Protein AF-J3P542-F1 (afdb_monomer)

Nearest PDB structures (foldseek):
  4u5p-assembly1_A  TM=9.033E-01  e=8.047E-09  Rhodococcus jostii RHA1
  4u5r-assembly1_C  TM=9.033E-01  e=9.793E-09  Rhodococcus jostii RHA1
  3c6v-assembly1_C  TM=8.569E-01  e=1.179E-07  Aspergillus fumigatus Af293
  6hsb-assembly1_A  TM=5.588E-01  e=5.305E-01  Acidithiobacillus caldus SM-1
  4dd8-assembly1_A  TM=5.722E-01  e=2.391E+00  Homo sapiens

InterPro domains:
  IPR014347 Tautomerase/MIF superfamily [G3DSA:3.30.429.10] (1-152)
  IPR028116 Tautomerase, cis-CaaD-like [PF14832] (1-147)

Foldseek 3Di:
DQVLVLCCCCPVVNFQSVVRDDDDDDDQQVRDDDPNDGLAPDDPPDDPDPPDPPPVVVVCSPRPSDDAAAEEEEEAEAQQDDQPDPDPVSVVVVVVSVCVSCCCVAVVVRHHYDYDYHYDHQQPDDDLNFRQAHPPFPSRVVCNVVSHDDADDVVRRGDDDPDDDDDDDDPPPPPPPDPPPPPVVPPPPD

Solvent-accessible surface area (backbone atoms only — not comparable to full-atom values): 12516 Å² total; per-residue (Å²): 96,68,67,53,53,32,44,46,43,26,70,75,70,59,44,35,49,76,75,59,82,81,86,88,80,89,70,58,57,83,78,42,64,62,96,87,38,52,47,46,74,53,89,81,85,62,83,88,70,94,81,56,80,79,64,52,70,72,64,56,83,73,64,73,48,76,79,47,60,59,76,45,84,47,81,42,76,37,43,86,59,77,82,71,68,93,49,71,66,45,55,50,53,53,52,50,56,52,46,68,59,47,35,71,71,31,57,70,69,59,32,44,72,51,73,54,76,47,76,53,71,49,91,81,45,60,54,96,83,37,74,72,43,54,82,92,30,65,36,35,52,51,29,33,75,70,57,46,85,71,94,54,57,65,92,42,57,28,73,91,78,88,77,93,80,95,68,92,76,80,87,75,80,79,74,84,80,69,92,67,73,79,72,67,78,74,75,81,83,123

Mean predicted aligned error: 12.41 Å

Radius of gyration: 21.79 Å; Cα contacts (8 Å, |Δi|>4): 176; chains: 1; bounding box: 41×41×60 Å

Secondary structure (DSSP, 8-state):
-HHHHHHIIIIIS---GGG---------GGG-EETTEES------S---TT-HHHHHHHGGGS---SS--EEEEEEEE-S-----SSHHHHHHHHHHHHHHHGGGTGGGT-EEEEEEEE--GGG-EETTEEPPPTT-HHHHHHHHHTS-----GGGT----------PPP--------SSTTSTTSSS--

Sequence (190 aa):
MAADITTFYSEVIGLPAFYVVVHFILVAAASTFVGGATRCTGNATGPIDHHHHHQQQQRQAGGNCTTAPPFVRITVDHIARRINGTEPASYRRSAGRIDAVIRPHLAGRGYDYEFHIDETERLLWRVNGLEAPAPGSEGERIWKEKGRPMPLGEDVGGVRSTGDECRGYHVLVMAIQNWIALNMLWSWTG

Organism: Gaeumannomyces tritici (strain R3-111a-1) (NCBI:txid644352)

Structure (mmCIF, N/CA/C/O backbone):
data_AF-J3P542-F1
#
_entry.id   AF-J3P542-F1
#
loop_
_atom_site.group_PDB
_atom_site.id
_atom_site.type_symbol
_atom_site.label_atom_id
_atom_site.label_alt_id
_atom_site.label_comp_id
_atom_site.label_asym_id
_atom_site.label_entity_id
_atom_site.label_seq_id
_atom_site.pdbx_PDB_ins_code
_atom_site.Cartn_x
_atom_site.Cartn_y
_atom_site.Cartn_z
_atom_site.occupancy
_atom_site.B_iso_or_equiv
_atom_site.auth_seq_id
_atom_site.auth_comp_id
_atom_site.auth_asym_id
_atom_site.auth_atom_id
_atom_site.pdbx_PDB_model_num
ATOM 1 N N . MET A 1 1 ? -12.448 2.439 -1.208 1.00 93.50 1 MET A N 1
ATOM 2 C CA . MET A 1 1 ? -11.119 2.242 -0.597 1.00 93.50 1 MET A CA 1
ATOM 3 C C . MET A 1 1 ? -10.161 1.462 -1.493 1.00 93.50 1 MET A C 1
ATOM 5 O O . MET A 1 1 ? -9.252 2.085 -2.010 1.00 93.50 1 MET A O 1
ATOM 9 N N . ALA A 1 2 ? -10.319 0.147 -1.720 1.00 97.00 2 ALA A N 1
ATOM 10 C CA . ALA A 1 2 ? -9.332 -0.622 -2.506 1.00 97.00 2 ALA A CA 1
ATOM 11 C C . ALA A 1 2 ? -9.153 -0.111 -3.949 1.00 97.00 2 ALA A C 1
ATOM 13 O O . ALA A 1 2 ? -8.024 0.012 -4.420 1.00 97.00 2 ALA A O 1
ATOM 14 N N . ALA A 1 3 ? -10.252 0.254 -4.619 1.00 98.00 3 ALA A N 1
ATOM 15 C CA . ALA A 1 3 ? -10.208 0.881 -5.939 1.00 98.00 3 ALA A CA 1
ATOM 16 C C . ALA A 1 3 ? -9.439 2.215 -5.921 1.00 98.00 3 ALA A C 1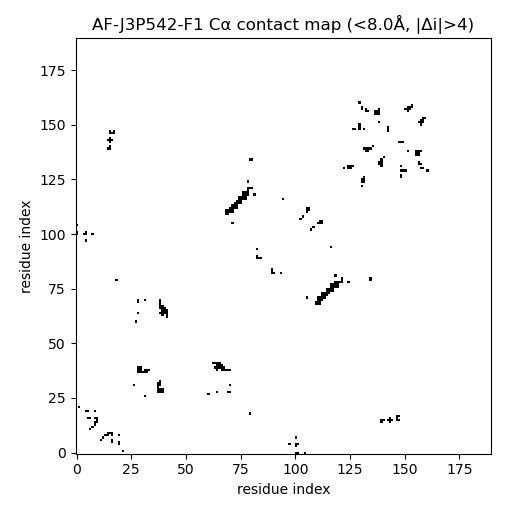
ATOM 18 O O . ALA A 1 3 ? -8.591 2.437 -6.777 1.00 98.00 3 ALA A O 1
ATOM 19 N N . ASP A 1 4 ? -9.658 3.061 -4.912 1.00 98.12 4 ASP A N 1
ATOM 20 C CA . ASP A 1 4 ? -8.987 4.365 -4.789 1.00 98.12 4 ASP A CA 1
AT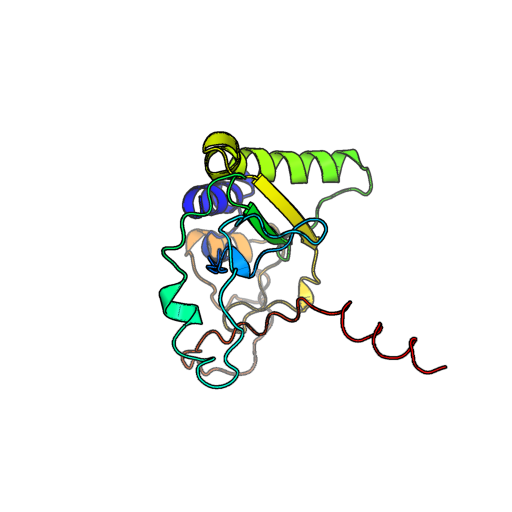OM 21 C C . ASP A 1 4 ? -7.486 4.212 -4.503 1.00 98.12 4 ASP A C 1
ATOM 23 O O . ASP A 1 4 ? -6.662 4.910 -5.088 1.00 98.12 4 ASP A O 1
ATOM 27 N N . ILE A 1 5 ? -7.117 3.243 -3.656 1.00 98.12 5 ILE A N 1
ATOM 28 C CA . ILE A 1 5 ? -5.716 2.870 -3.405 1.00 98.12 5 ILE A CA 1
ATOM 29 C C . ILE A 1 5 ? -5.066 2.373 -4.703 1.00 98.12 5 ILE A C 1
ATOM 31 O O . ILE A 1 5 ? -3.972 2.809 -5.059 1.00 98.12 5 ILE A O 1
ATOM 35 N N . THR A 1 6 ? -5.749 1.496 -5.441 1.00 97.88 6 THR A N 1
ATOM 36 C CA . THR A 1 6 ? -5.256 0.963 -6.721 1.00 97.88 6 THR A CA 1
ATOM 37 C C . THR A 1 6 ? -5.075 2.071 -7.751 1.00 97.88 6 THR A C 1
ATOM 39 O O . THR A 1 6 ? -4.035 2.138 -8.403 1.00 97.88 6 THR A O 1
ATOM 42 N N . THR A 1 7 ? -6.040 2.981 -7.848 1.00 98.12 7 THR A N 1
ATOM 43 C CA . THR A 1 7 ? -6.000 4.160 -8.726 1.00 98.12 7 THR A CA 1
ATOM 44 C C . THR A 1 7 ? -4.811 5.051 -8.376 1.00 98.12 7 THR A C 1
ATOM 46 O O . THR A 1 7 ? -4.026 5.410 -9.249 1.00 98.12 7 THR A O 1
ATOM 49 N N . PHE A 1 8 ? -4.590 5.330 -7.087 1.00 97.62 8 PHE A N 1
ATOM 50 C CA . PHE A 1 8 ? -3.440 6.111 -6.636 1.00 97.62 8 PHE A CA 1
ATOM 51 C C . PHE A 1 8 ? -2.108 5.519 -7.121 1.00 97.62 8 PHE A C 1
ATOM 53 O O . PHE A 1 8 ? -1.305 6.217 -7.741 1.00 97.62 8 PHE A O 1
ATOM 60 N N . TYR A 1 9 ? -1.867 4.227 -6.901 1.00 97.12 9 TYR A N 1
ATOM 61 C CA . TYR A 1 9 ? -0.607 3.613 -7.326 1.00 97.12 9 TYR A CA 1
ATOM 62 C C . TYR A 1 9 ? -0.503 3.425 -8.843 1.00 97.12 9 TYR A C 1
ATOM 64 O O . TYR A 1 9 ? 0.587 3.565 -9.398 1.00 97.12 9 TYR A O 1
ATOM 72 N N . SER A 1 10 ? -1.597 3.124 -9.537 1.00 96.88 10 SER A N 1
ATOM 73 C CA . SER A 1 10 ? -1.544 2.814 -10.970 1.00 96.88 10 SER A CA 1
ATOM 74 C C . SER A 1 10 ? -1.544 4.048 -11.872 1.00 96.88 10 SER A C 1
ATOM 76 O O . SER A 1 10 ? -0.784 4.107 -12.848 1.00 96.88 10 SER A O 1
ATOM 78 N N . GLU A 1 11 ? -2.333 5.061 -11.525 1.00 96.19 11 GLU A N 1
ATOM 79 C CA . GLU A 1 11 ? -2.509 6.269 -12.330 1.00 96.19 11 GLU A CA 1
ATOM 80 C C . GLU A 1 11 ? -1.605 7.406 -11.857 1.00 96.19 11 GLU A C 1
ATOM 82 O O . GLU A 1 11 ? -0.957 8.049 -12.679 1.00 96.19 11 GLU A O 1
ATOM 87 N N . VAL A 1 12 ? -1.495 7.625 -10.540 1.00 93.88 12 VAL A N 1
ATOM 88 C CA . VAL A 1 12 ? -0.712 8.750 -9.997 1.00 93.88 12 VAL A CA 1
ATOM 89 C C . VAL A 1 12 ? 0.767 8.394 -9.843 1.00 93.88 12 VAL A C 1
ATOM 91 O O . VAL A 1 12 ? 1.631 9.222 -10.123 1.00 93.88 12 VAL A O 1
ATOM 94 N N . ILE A 1 13 ? 1.083 7.181 -9.375 1.00 93.75 13 ILE A N 1
ATOM 95 C CA . ILE A 1 13 ? 2.479 6.707 -9.259 1.00 93.75 13 ILE A CA 1
ATOM 96 C C . ILE A 1 13 ? 2.950 6.018 -10.542 1.00 93.75 13 ILE A C 1
ATOM 98 O O . ILE A 1 13 ? 4.137 6.043 -10.860 1.00 93.75 13 ILE A O 1
ATOM 102 N N . GLY A 1 14 ? 2.026 5.436 -11.303 1.00 95.25 14 GLY A N 1
ATOM 103 C CA . GLY A 1 14 ? 2.322 4.855 -12.601 1.00 95.25 14 GLY A CA 1
ATOM 104 C C . GLY A 1 14 ? 2.611 3.353 -12.591 1.00 95.25 14 GLY A C 1
ATOM 105 O O . GLY A 1 14 ? 3.083 2.857 -13.609 1.00 95.25 14 GLY A O 1
ATOM 106 N N . LEU A 1 15 ? 2.326 2.632 -11.504 1.00 96.62 15 LEU A N 1
ATOM 107 C CA . LEU A 1 15 ? 2.581 1.192 -11.390 1.00 96.62 15 LEU A CA 1
ATOM 108 C C . LEU A 1 15 ? 1.578 0.344 -12.203 1.00 96.62 15 LEU A C 1
ATOM 110 O O . LEU A 1 15 ? 0.466 0.791 -12.492 1.00 96.62 15 LEU A O 1
ATOM 114 N N . PRO A 1 16 ? 1.920 -0.907 -12.553 1.00 97.81 16 PRO A N 1
ATOM 115 C CA . PRO A 1 16 ? 0.924 -1.897 -12.950 1.00 97.81 16 PRO A CA 1
ATOM 116 C C . PRO A 1 16 ? -0.147 -2.067 -11.863 1.00 97.81 16 PRO A C 1
ATOM 118 O O . PRO A 1 16 ? 0.182 -2.286 -10.700 1.00 97.81 16 PRO A O 1
ATOM 121 N N . ALA A 1 17 ? -1.433 -1.997 -12.222 1.00 97.88 17 ALA A N 1
ATOM 122 C CA . ALA A 1 17 ? -2.525 -2.082 -11.242 1.00 97.88 17 ALA A CA 1
ATOM 123 C C . ALA A 1 17 ? -2.503 -3.394 -10.436 1.00 97.88 17 ALA A C 1
ATOM 125 O O . ALA A 1 17 ? -2.765 -3.382 -9.237 1.00 97.88 17 ALA A O 1
ATOM 126 N N . PHE A 1 18 ? -2.100 -4.507 -11.060 1.00 97.44 18 PHE A N 1
ATOM 127 C CA . PHE A 1 18 ? -1.989 -5.810 -10.394 1.00 97.44 18 PHE A CA 1
ATOM 128 C C . PHE A 1 18 ? -0.840 -5.905 -9.372 1.00 97.44 18 PHE A C 1
ATOM 130 O O . PHE A 1 18 ? -0.745 -6.907 -8.670 1.00 97.44 18 PHE A O 1
ATOM 137 N N . TYR A 1 19 ? 0.031 -4.893 -9.259 1.00 97.69 19 TYR A N 1
ATOM 138 C CA . TYR A 1 19 ? 0.978 -4.804 -8.139 1.00 97.69 19 TYR A CA 1
ATOM 139 C C . TYR A 1 19 ? 0.288 -4.423 -6.826 1.00 97.69 19 TYR A C 1
ATOM 141 O O . TYR A 1 19 ? 0.849 -4.646 -5.756 1.00 97.69 19 TYR A O 1
ATOM 149 N N . VAL A 1 20 ? -0.903 -3.826 -6.891 1.00 98.00 20 VAL A N 1
ATOM 150 C CA . VAL A 1 20 ? -1.620 -3.343 -5.714 1.00 98.00 20 VAL A CA 1
ATOM 151 C C . VAL A 1 20 ? -2.512 -4.453 -5.184 1.00 98.00 20 VAL A C 1
ATOM 153 O O . VAL A 1 20 ? -3.533 -4.790 -5.779 1.00 98.00 20 VAL A O 1
ATOM 156 N N . VAL A 1 21 ? -2.135 -5.002 -4.035 1.00 97.62 21 VAL A N 1
ATOM 157 C CA . VAL A 1 21 ? -2.910 -6.028 -3.339 1.00 97.62 21 VAL A CA 1
ATOM 158 C C . VAL A 1 21 ? -3.476 -5.425 -2.059 1.00 97.62 21 VAL A C 1
ATOM 160 O O . VAL A 1 21 ? -2.737 -4.887 -1.240 1.00 97.62 21 VAL A O 1
ATOM 163 N N . VAL A 1 22 ? -4.798 -5.498 -1.890 1.00 97.69 22 VAL A N 1
ATOM 164 C CA . VAL A 1 22 ? -5.496 -4.990 -0.701 1.00 97.69 22 VAL A CA 1
ATOM 165 C C . VAL A 1 22 ? -6.289 -6.127 -0.075 1.00 97.69 22 VAL A C 1
ATOM 167 O O . VAL A 1 22 ? -7.226 -6.645 -0.681 1.00 97.69 22 VAL A O 1
ATOM 170 N N . HIS A 1 23 ? -5.930 -6.493 1.153 1.00 95.69 23 HIS A N 1
ATOM 171 C CA . HIS A 1 23 ? -6.644 -7.494 1.939 1.00 95.69 23 HIS A CA 1
ATOM 172 C C . HIS A 1 23 ? -7.478 -6.816 3.026 1.00 95.69 23 HIS A C 1
ATOM 174 O O . HIS A 1 23 ? -6.985 -5.952 3.747 1.00 95.69 23 HIS A O 1
ATOM 180 N N . PHE A 1 24 ? -8.732 -7.242 3.171 1.00 94.31 24 PHE A N 1
ATOM 181 C CA . PHE A 1 24 ? -9.577 -6.863 4.301 1.00 94.31 24 PHE A CA 1
ATOM 182 C C . PHE A 1 24 ? -9.686 -8.053 5.246 1.00 94.31 24 PHE A C 1
ATOM 184 O O . PHE A 1 24 ? -10.252 -9.083 4.885 1.00 94.31 24 PHE A O 1
ATOM 191 N N . ILE A 1 25 ? -9.140 -7.908 6.451 1.00 93.19 25 ILE A N 1
ATOM 192 C CA . ILE A 1 25 ? -9.226 -8.913 7.511 1.00 93.19 25 ILE A CA 1
ATOM 193 C C . ILE A 1 25 ? -10.152 -8.354 8.584 1.00 93.19 25 ILE A C 1
ATOM 195 O O . ILE A 1 25 ? -9.863 -7.322 9.188 1.00 93.19 25 ILE A O 1
ATOM 199 N N . LEU A 1 26 ? -11.286 -9.018 8.801 1.00 88.56 26 LEU A N 1
ATOM 200 C CA . LEU A 1 26 ? -12.222 -8.633 9.850 1.00 88.56 26 LEU A CA 1
ATOM 201 C C . LEU A 1 26 ? -11.722 -9.177 11.187 1.00 88.56 26 LEU A C 1
ATOM 203 O O . LEU A 1 26 ? -11.627 -10.388 11.376 1.00 88.56 26 LEU A O 1
ATOM 207 N N . VAL A 1 27 ? -11.428 -8.272 12.114 1.00 85.81 27 VAL A N 1
ATOM 208 C CA . VAL A 1 27 ? -11.080 -8.606 13.496 1.00 85.81 27 VAL A CA 1
ATOM 209 C C . VAL A 1 27 ? -12.255 -8.218 14.382 1.00 85.81 27 VAL A C 1
ATOM 211 O O . VAL A 1 27 ? -12.786 -7.112 14.272 1.00 85.81 27 VAL A O 1
ATOM 214 N N . ALA A 1 28 ? -12.683 -9.128 15.258 1.00 81.12 28 ALA A N 1
ATOM 215 C CA . ALA A 1 28 ? -13.744 -8.832 16.210 1.00 81.12 28 ALA A CA 1
ATOM 216 C C . ALA A 1 28 ? -13.333 -7.657 17.112 1.00 81.12 28 ALA A C 1
ATOM 218 O O . ALA A 1 28 ? -12.200 -7.588 17.591 1.00 81.12 28 ALA A O 1
ATOM 219 N N . ALA A 1 29 ? -14.262 -6.741 17.387 1.00 79.19 29 ALA A N 1
ATOM 220 C CA . ALA A 1 29 ? -13.970 -5.560 18.197 1.00 79.19 29 ALA A CA 1
ATOM 221 C C . ALA A 1 29 ? -13.546 -5.921 19.639 1.00 79.19 29 ALA A C 1
ATOM 223 O O . ALA A 1 29 ? -12.671 -5.272 20.211 1.00 79.19 29 ALA A O 1
ATOM 224 N N . ALA A 1 30 ? -14.067 -7.027 20.183 1.00 80.19 30 ALA A N 1
ATOM 225 C CA . ALA A 1 30 ? -13.631 -7.597 21.462 1.00 80.19 30 ALA A CA 1
ATOM 226 C C . ALA A 1 30 ? -12.178 -8.121 21.451 1.00 80.19 30 ALA A C 1
ATOM 228 O O . ALA A 1 30 ? -11.585 -8.300 22.509 1.00 80.19 30 ALA A O 1
ATOM 229 N N . SER A 1 31 ? -11.593 -8.354 20.273 1.00 84.38 31 SER A N 1
ATOM 230 C CA . SER A 1 31 ? -10.203 -8.800 20.087 1.00 84.38 31 SER A CA 1
ATOM 231 C C . SER A 1 31 ? -9.259 -7.663 19.688 1.00 84.38 31 SER A C 1
ATOM 233 O O . SER A 1 31 ? -8.080 -7.901 19.444 1.00 84.38 31 SER A O 1
ATOM 235 N N . THR A 1 32 ? -9.763 -6.431 19.613 1.00 84.81 32 THR A N 1
ATOM 236 C CA . THR A 1 32 ? -8.972 -5.244 19.288 1.00 84.81 32 THR A CA 1
ATOM 237 C C . THR A 1 32 ? -8.791 -4.404 20.544 1.00 84.81 32 THR A C 1
ATOM 239 O O . THR A 1 32 ? -9.761 -3.887 21.101 1.00 84.81 32 THR A O 1
ATOM 242 N N . PHE A 1 33 ? -7.539 -4.246 20.969 1.00 86.75 33 PHE A N 1
ATOM 243 C CA . PHE A 1 33 ? -7.162 -3.475 22.149 1.00 86.75 33 PHE A CA 1
ATOM 244 C C . PHE A 1 33 ? -6.248 -2.326 21.734 1.00 86.75 33 PHE A C 1
ATOM 246 O O . PHE A 1 33 ? -5.266 -2.537 21.027 1.00 86.75 33 PHE A O 1
ATOM 253 N N . VAL A 1 34 ? -6.548 -1.113 22.193 1.00 89.31 34 VAL A N 1
ATOM 254 C CA . VAL A 1 34 ? -5.701 0.071 21.989 1.00 89.31 34 VAL A CA 1
ATOM 255 C C . VAL A 1 34 ? -5.427 0.680 23.354 1.00 89.31 34 VAL A C 1
ATOM 257 O O . VAL A 1 34 ? -6.357 0.955 24.107 1.00 89.31 34 VAL A O 1
ATOM 260 N N . GLY A 1 35 ? -4.148 0.821 23.711 1.00 89.38 35 GLY A N 1
ATOM 261 C CA . GLY A 1 35 ? -3.757 1.228 25.066 1.00 89.38 35 GLY A CA 1
ATOM 262 C C . GLY A 1 35 ? -4.199 0.240 26.157 1.00 89.38 35 GLY A C 1
ATOM 263 O O . GLY A 1 35 ? -4.473 0.653 27.277 1.00 89.38 35 GLY A O 1
ATOM 264 N N . GLY A 1 36 ? -4.327 -1.051 25.830 1.00 86.56 36 GLY A N 1
ATOM 265 C CA . GLY A 1 36 ? -4.764 -2.095 26.769 1.00 86.56 36 GLY A CA 1
ATOM 266 C C . GLY A 1 36 ? -6.279 -2.190 26.990 1.00 86.56 36 GLY A C 1
ATOM 267 O O . GLY A 1 36 ? -6.727 -3.109 27.668 1.00 86.56 36 GLY A O 1
ATOM 268 N N . ALA A 1 37 ? -7.082 -1.305 26.394 1.00 83.38 37 ALA A N 1
ATOM 269 C CA . ALA A 1 37 ? -8.538 -1.335 26.502 1.00 83.38 37 ALA A CA 1
ATOM 270 C C . ALA A 1 37 ? -9.191 -1.765 25.183 1.00 83.38 37 ALA A C 1
ATOM 272 O O . ALA A 1 37 ? -8.780 -1.336 24.101 1.00 83.38 37 ALA A O 1
ATOM 273 N N . THR A 1 38 ? -10.233 -2.596 25.271 1.00 82.31 38 THR A N 1
ATOM 274 C CA . THR A 1 38 ? -11.132 -2.823 24.133 1.00 82.31 38 THR A CA 1
ATOM 275 C C . THR A 1 38 ? -12.032 -1.605 23.933 1.00 82.31 38 THR A C 1
ATOM 277 O O . THR A 1 38 ? -12.369 -0.891 24.878 1.00 82.31 38 THR A O 1
ATOM 280 N N . ARG A 1 39 ? -12.452 -1.380 22.687 1.00 70.75 39 ARG A N 1
ATOM 281 C CA . ARG A 1 39 ? -13.456 -0.362 22.344 1.00 70.75 39 ARG A CA 1
ATOM 282 C C . ARG A 1 39 ? -14.898 -0.848 22.542 1.00 70.75 39 ARG A C 1
ATOM 284 O O . ARG A 1 39 ? -15.834 -0.069 22.379 1.00 70.75 39 ARG A O 1
ATOM 291 N N . CYS A 1 40 ? -15.080 -2.111 22.931 1.00 65.56 40 CYS A N 1
ATOM 292 C CA . CYS A 1 40 ? -16.363 -2.676 23.331 1.00 65.56 40 CYS A CA 1
ATOM 293 C C . CYS A 1 40 ? -16.541 -2.619 24.851 1.00 65.56 40 CYS A C 1
ATOM 295 O O . CYS A 1 40 ? -16.002 -3.442 25.582 1.00 65.56 40 CYS A O 1
ATOM 297 N N . THR A 1 41 ? -17.343 -1.675 25.331 1.00 52.44 41 THR A N 1
ATOM 298 C CA . THR A 1 41 ? -17.744 -1.549 26.742 1.00 52.44 41 THR A CA 1
ATOM 299 C C . THR A 1 41 ? -19.197 -2.004 26.912 1.00 52.44 41 THR A C 1
ATOM 301 O O . THR A 1 41 ? -20.101 -1.232 27.211 1.00 52.44 41 THR A O 1
ATOM 304 N N . GLY A 1 42 ? -19.449 -3.290 26.676 1.00 50.09 42 GLY A N 1
ATOM 305 C CA . GLY A 1 42 ? -20.683 -3.948 27.110 1.00 50.09 42 GLY A CA 1
ATOM 306 C C . GLY A 1 42 ? -20.356 -4.842 28.299 1.00 50.09 42 GLY A C 1
ATOM 307 O O . GLY A 1 42 ? -19.409 -5.617 28.207 1.00 50.09 42 GLY A O 1
ATOM 308 N N . ASN A 1 43 ? -21.089 -4.727 29.411 1.00 40.50 43 ASN A N 1
ATOM 309 C CA . ASN A 1 43 ? -20.875 -5.523 30.627 1.00 40.50 43 ASN A CA 1
ATOM 310 C C . ASN A 1 43 ? -20.786 -7.030 30.319 1.00 40.50 43 ASN A C 1
ATOM 312 O O . ASN A 1 43 ? -21.804 -7.712 30.218 1.00 40.50 43 ASN A O 1
ATOM 316 N N . ALA A 1 44 ? -19.574 -7.579 30.254 1.00 44.38 44 ALA A N 1
ATOM 317 C CA . ALA A 1 44 ? -19.335 -9.014 30.350 1.00 44.38 44 ALA A CA 1
ATOM 318 C C . ALA A 1 44 ? -19.298 -9.428 31.832 1.00 44.38 44 ALA A C 1
ATOM 320 O O . ALA A 1 44 ? -18.328 -9.998 32.314 1.00 44.38 44 ALA A O 1
ATOM 321 N N . THR A 1 45 ? -20.348 -9.104 32.587 1.00 39.09 45 THR A N 1
ATOM 322 C CA . THR A 1 45 ? -20.577 -9.677 33.919 1.00 39.09 45 THR A CA 1
ATOM 323 C C . THR A 1 45 ? -21.479 -10.895 33.760 1.00 39.09 45 THR A C 1
ATOM 325 O O . THR A 1 45 ? -22.672 -10.850 34.049 1.00 39.09 45 THR A O 1
ATOM 328 N N . GLY A 1 46 ? -20.913 -11.974 33.232 1.00 40.34 46 GLY A N 1
ATOM 329 C CA . GLY A 1 46 ? -21.479 -13.316 33.302 1.00 40.34 46 GLY A CA 1
ATOM 330 C C . GLY A 1 46 ? -20.377 -14.265 33.779 1.00 40.34 46 GLY A C 1
ATOM 331 O O . GLY A 1 46 ? -19.221 -14.029 33.424 1.00 40.34 46 GLY A O 1
ATOM 332 N N . PRO A 1 47 ? -20.680 -15.285 34.603 1.00 37.91 47 PRO A N 1
ATOM 333 C CA . PRO A 1 47 ? -19.672 -16.221 35.094 1.00 37.91 47 PRO A CA 1
ATOM 334 C C . PRO A 1 47 ? -18.866 -16.817 33.933 1.00 37.91 47 PRO A C 1
ATOM 336 O O . PRO A 1 47 ? -19.447 -17.226 32.926 1.00 37.91 47 PRO A O 1
ATOM 339 N N . ILE A 1 48 ? -17.539 -16.863 34.072 1.00 47.41 48 ILE A N 1
ATOM 340 C CA . ILE A 1 48 ? -16.664 -17.566 33.129 1.00 47.41 48 ILE A CA 1
ATOM 341 C C . ILE A 1 48 ? -16.917 -19.066 33.319 1.00 47.41 48 ILE A C 1
ATOM 343 O O . ILE A 1 48 ? -16.357 -19.690 34.215 1.00 47.41 48 ILE A O 1
ATOM 347 N N . ASP A 1 49 ? -17.805 -19.633 32.508 1.00 43.31 49 ASP A N 1
ATOM 348 C CA . ASP A 1 49 ? -17.920 -21.079 32.337 1.00 43.31 49 ASP A CA 1
ATOM 349 C C . ASP A 1 49 ? -16.850 -21.537 31.331 1.00 43.31 49 ASP A C 1
ATOM 351 O O . ASP A 1 49 ? -16.842 -21.130 30.166 1.00 43.31 49 ASP A O 1
ATOM 355 N N . HIS A 1 50 ? -15.925 -22.375 31.799 1.00 50.31 50 HIS A N 1
ATOM 356 C CA . HIS A 1 50 ? -14.778 -22.887 31.049 1.00 50.31 50 HIS A CA 1
ATOM 357 C C . HIS A 1 50 ? -15.128 -23.964 29.997 1.00 50.31 50 HIS A C 1
ATOM 359 O O . HIS A 1 50 ? -14.218 -24.595 29.453 1.00 50.31 50 HIS A O 1
ATOM 365 N N . HIS A 1 51 ? -16.407 -24.212 29.680 1.00 44.41 51 HIS A N 1
ATOM 366 C CA . HIS A 1 51 ? -16.792 -25.349 28.829 1.00 44.41 51 HIS A CA 1
ATOM 367 C C . HIS A 1 51 ? -17.336 -25.064 27.418 1.00 44.41 51 HIS A C 1
ATOM 369 O O . HIS A 1 51 ? -17.551 -26.019 26.672 1.00 44.41 51 HIS A O 1
ATOM 375 N N . HIS A 1 52 ? -17.431 -23.815 26.939 1.00 45.06 52 HIS A N 1
ATOM 376 C CA . HIS A 1 52 ? -17.993 -23.537 25.596 1.00 45.06 52 HIS A CA 1
ATOM 377 C C . HIS A 1 52 ? -17.235 -22.492 24.745 1.00 45.06 52 HIS A C 1
ATOM 379 O O . HIS A 1 52 ? -17.829 -21.596 24.141 1.00 45.06 52 HIS A O 1
ATOM 385 N N . HIS A 1 53 ? -15.911 -22.636 24.620 1.00 50.66 53 HIS A N 1
ATOM 386 C CA . HIS A 1 53 ? -15.051 -21.630 23.976 1.00 50.66 53 HIS A CA 1
ATOM 387 C C . HIS A 1 53 ? -15.213 -21.442 22.450 1.00 50.66 53 HIS A C 1
ATOM 389 O O . HIS A 1 53 ? -14.939 -20.348 21.961 1.00 50.66 53 HIS A O 1
ATOM 395 N N . HIS A 1 54 ? -15.698 -22.427 21.681 1.00 48.91 54 HIS A N 1
ATOM 396 C CA . HIS A 1 54 ? -15.725 -22.304 20.210 1.00 48.91 54 HIS A CA 1
ATOM 397 C C . HIS A 1 54 ? -17.006 -21.695 19.612 1.00 48.91 54 HIS A C 1
ATOM 399 O O . HIS A 1 54 ? -16.937 -21.068 18.558 1.00 48.91 54 HIS A O 1
ATOM 405 N N . GLN A 1 55 ? -18.169 -21.825 20.261 1.00 47.69 55 GLN A N 1
ATOM 406 C CA . GLN A 1 55 ? -19.436 -21.324 19.696 1.00 47.69 55 GLN A CA 1
ATOM 407 C C . GLN A 1 55 ? -19.837 -19.924 20.191 1.00 47.69 55 GLN A C 1
ATOM 409 O O . GLN A 1 55 ? -20.571 -19.220 19.496 1.00 47.69 55 GLN A O 1
ATOM 414 N N . GLN A 1 56 ? -19.343 -19.470 21.350 1.00 48.16 56 GLN A N 1
ATOM 415 C CA . GLN A 1 56 ? -19.665 -18.128 21.860 1.00 48.16 56 GLN A CA 1
ATOM 416 C C . GLN A 1 56 ? -18.912 -17.002 21.136 1.00 48.16 56 GLN A C 1
ATOM 418 O O . GLN A 1 56 ? -19.490 -15.933 20.936 1.00 48.16 56 GLN A O 1
ATOM 423 N N . GLN A 1 57 ? -17.688 -17.245 20.648 1.00 47.66 57 GLN A N 1
ATOM 424 C CA . GLN A 1 57 ? -16.930 -16.250 19.871 1.00 47.66 57 GLN A CA 1
ATOM 425 C C . GLN A 1 57 ? -17.645 -15.836 18.575 1.00 47.66 57 GLN A C 1
ATOM 427 O O . GLN A 1 57 ? -17.554 -14.682 18.168 1.00 47.66 57 GLN A O 1
ATOM 432 N N . GLN A 1 58 ? -18.423 -16.735 17.962 1.00 45.25 58 GLN A N 1
ATOM 433 C CA . GLN A 1 58 ? -19.194 -16.431 16.750 1.00 45.25 58 GLN A CA 1
ATOM 434 C C . GLN A 1 58 ? -20.520 -15.705 17.039 1.00 45.25 58 GLN A C 1
ATOM 436 O O . GLN A 1 58 ? -21.041 -15.012 16.170 1.00 45.25 58 GLN A O 1
ATOM 441 N N . ARG A 1 59 ? -21.064 -15.813 18.261 1.00 42.75 59 ARG A N 1
ATOM 442 C CA . ARG A 1 59 ? -22.331 -15.162 18.655 1.00 42.75 59 ARG A CA 1
ATOM 443 C C . ARG A 1 59 ? -22.161 -13.738 19.190 1.00 42.75 59 ARG A C 1
ATOM 445 O O . ARG A 1 59 ? -23.129 -12.985 19.210 1.00 42.75 59 ARG A O 1
ATOM 452 N N . GLN A 1 60 ? -20.954 -13.341 19.588 1.00 47.91 60 GLN A N 1
ATOM 453 C CA . GLN A 1 60 ? -20.687 -11.996 20.120 1.00 47.91 60 GLN A CA 1
ATOM 454 C C . GLN A 1 60 ? -20.472 -10.916 19.047 1.00 47.91 60 GLN A C 1
ATOM 456 O O . GLN A 1 60 ? -20.293 -9.750 19.389 1.00 47.91 60 GLN A O 1
ATOM 461 N N . ALA A 1 61 ? -20.594 -11.250 17.759 1.00 45.19 61 ALA A N 1
ATOM 462 C CA . ALA A 1 61 ? -20.593 -10.275 16.663 1.00 45.19 61 ALA A CA 1
ATOM 463 C C . ALA A 1 61 ? -21.794 -9.294 16.685 1.00 45.19 61 ALA A C 1
ATOM 465 O O . ALA A 1 61 ? -21.863 -8.402 15.846 1.00 45.19 61 ALA A O 1
ATOM 466 N N . GLY A 1 62 ? -22.731 -9.449 17.631 1.00 41.62 62 GLY A N 1
ATOM 467 C CA . GLY A 1 62 ? -23.901 -8.580 17.815 1.00 41.62 62 GLY A CA 1
ATOM 468 C C . GLY A 1 62 ? -23.989 -7.865 19.171 1.00 41.62 62 GLY A C 1
ATOM 469 O O . GLY A 1 62 ? -25.042 -7.320 19.488 1.00 41.62 62 GLY A O 1
ATOM 470 N N . GLY A 1 63 ? -22.937 -7.882 19.999 1.00 46.62 63 GLY A N 1
ATOM 471 C CA . GLY A 1 63 ? -22.917 -7.121 21.254 1.00 46.62 63 GLY A CA 1
ATOM 472 C C . GLY A 1 63 ? -22.776 -5.622 20.979 1.00 46.62 63 GLY A C 1
ATOM 473 O O . GLY A 1 63 ? -21.850 -5.216 20.284 1.00 46.62 63 GLY A O 1
ATOM 474 N N . ASN A 1 64 ? -23.690 -4.798 21.497 1.00 52.34 64 ASN A N 1
ATOM 475 C CA . ASN A 1 64 ? -23.707 -3.354 21.253 1.00 52.34 64 ASN A CA 1
ATOM 476 C C . ASN A 1 64 ? -22.467 -2.684 21.889 1.00 52.34 64 ASN A C 1
ATOM 478 O O . ASN A 1 64 ? -22.435 -2.415 23.089 1.00 52.34 64 ASN A O 1
ATOM 482 N N . CYS A 1 65 ? -21.414 -2.477 21.096 1.00 55.41 65 CYS A N 1
ATOM 483 C CA . CYS A 1 65 ? -20.196 -1.776 21.500 1.00 55.41 65 CYS A CA 1
ATOM 484 C C . CYS A 1 65 ? -20.439 -0.265 21.384 1.00 55.41 65 CYS A C 1
ATOM 486 O O . CYS A 1 65 ? -20.248 0.307 20.316 1.00 55.41 65 CYS A O 1
ATOM 488 N N . THR A 1 66 ? -20.928 0.379 22.446 1.00 56.22 66 THR A N 1
ATOM 489 C CA . THR A 1 66 ? -21.563 1.710 22.323 1.00 56.22 66 THR A CA 1
ATOM 490 C C . THR A 1 66 ? -20.832 2.911 22.929 1.00 56.22 66 THR A C 1
ATOM 492 O O . THR A 1 66 ? -21.484 3.922 23.164 1.00 56.22 66 THR A O 1
ATOM 495 N N . THR A 1 67 ? -19.508 2.901 23.142 1.00 62.81 67 THR A N 1
ATOM 496 C CA . THR A 1 67 ? -18.841 4.127 23.659 1.00 62.81 67 THR A CA 1
ATOM 497 C C . THR A 1 67 ? -17.660 4.670 22.859 1.00 62.81 67 THR A C 1
ATOM 499 O O . THR A 1 67 ? -17.356 5.847 23.024 1.00 62.81 67 THR A O 1
ATOM 502 N N . ALA A 1 68 ? -16.997 3.891 22.001 1.00 69.75 68 ALA A N 1
ATOM 503 C CA . ALA A 1 68 ? -15.837 4.361 21.234 1.00 69.75 68 ALA A CA 1
ATOM 504 C C . ALA A 1 68 ? -15.998 4.099 19.724 1.00 69.75 68 ALA A C 1
ATOM 506 O O . ALA A 1 68 ? -16.559 3.064 19.354 1.00 69.75 68 ALA A O 1
ATOM 507 N N . PRO A 1 69 ? -15.486 4.995 18.854 1.00 81.75 69 PRO A N 1
ATOM 508 C CA . PRO A 1 69 ? -15.392 4.750 17.417 1.00 81.75 69 PRO A CA 1
ATOM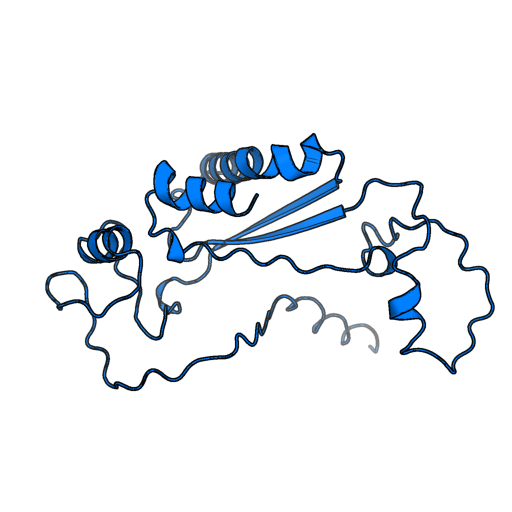 509 C C . PRO A 1 69 ? -14.736 3.397 17.108 1.00 81.75 69 PRO A C 1
ATOM 511 O O . PRO A 1 69 ? -13.743 3.063 17.761 1.00 81.75 69 PRO A O 1
ATOM 514 N N . PRO A 1 70 ? -15.214 2.618 16.120 1.00 85.31 70 PRO A N 1
ATOM 515 C CA . PRO A 1 70 ? -14.518 1.407 15.698 1.00 85.31 70 PRO A CA 1
ATOM 516 C C . PRO A 1 70 ? -13.110 1.741 15.181 1.00 85.31 70 PRO A C 1
ATOM 518 O O . PRO A 1 70 ? -12.890 2.807 14.603 1.00 85.31 70 PRO A O 1
ATOM 521 N N . PHE A 1 71 ? -12.160 0.825 15.386 1.00 91.25 71 PHE A N 1
ATOM 522 C CA . PHE A 1 71 ? -10.750 1.038 15.055 1.00 91.25 71 PHE A CA 1
ATOM 523 C C . PHE A 1 71 ? -10.314 0.235 13.827 1.00 91.25 71 PHE A C 1
ATOM 525 O O . PHE A 1 71 ? -10.631 -0.949 13.716 1.00 91.25 71 PHE A O 1
ATOM 532 N N . VAL A 1 72 ? -9.545 0.865 12.938 1.00 95.06 72 VAL A N 1
ATOM 533 C CA . VAL A 1 72 ? -8.973 0.237 11.739 1.00 95.06 72 VAL A CA 1
ATOM 534 C C . VAL A 1 72 ? -7.447 0.340 11.767 1.00 95.06 72 VAL A C 1
ATOM 536 O O . VAL A 1 72 ? -6.889 1.436 11.764 1.00 95.06 72 VAL A O 1
ATOM 539 N N . ARG A 1 73 ? -6.753 -0.804 11.734 1.00 96.19 73 ARG A N 1
ATOM 540 C CA . ARG A 1 73 ? -5.295 -0.865 11.552 1.00 96.19 73 ARG A CA 1
ATOM 541 C C . ARG A 1 73 ? -4.966 -1.152 10.093 1.00 96.19 73 ARG A C 1
ATOM 543 O O . ARG A 1 73 ? -5.485 -2.106 9.523 1.00 96.19 73 ARG A O 1
ATOM 550 N N . ILE A 1 74 ? -4.079 -0.353 9.509 1.00 97.69 74 ILE A N 1
ATOM 551 C CA . ILE A 1 74 ? -3.577 -0.544 8.145 1.00 97.69 74 ILE A CA 1
ATOM 552 C C . ILE A 1 74 ? -2.069 -0.764 8.192 1.00 97.69 74 ILE A C 1
ATOM 554 O O . ILE A 1 74 ? -1.338 -0.010 8.835 1.00 97.69 74 ILE A O 1
ATOM 558 N N . THR A 1 75 ? -1.603 -1.794 7.504 1.00 97.25 75 THR A N 1
ATOM 559 C CA . THR A 1 75 ? -0.184 -2.071 7.277 1.00 97.25 75 THR A CA 1
ATOM 560 C C . THR A 1 75 ? 0.068 -2.016 5.773 1.00 97.25 75 THR A C 1
ATOM 562 O O . THR A 1 75 ? -0.786 -2.428 4.983 1.00 97.25 75 THR A O 1
ATOM 565 N N . VAL A 1 76 ? 1.182 -1.413 5.364 1.00 96.44 76 VAL A N 1
ATOM 566 C CA . VAL A 1 76 ? 1.514 -1.209 3.951 1.00 96.44 76 VAL A CA 1
ATOM 567 C C . VAL A 1 76 ? 2.964 -1.600 3.732 1.00 96.44 76 VAL A C 1
ATOM 569 O O . VAL A 1 76 ? 3.837 -0.992 4.335 1.00 96.44 76 VAL A O 1
ATOM 572 N N . ASP A 1 77 ? 3.207 -2.522 2.804 1.00 96.38 77 ASP A N 1
ATOM 573 C CA . ASP A 1 77 ? 4.558 -2.880 2.376 1.00 96.38 77 ASP A CA 1
ATOM 574 C C . ASP A 1 77 ? 4.829 -2.280 0.990 1.00 96.38 77 ASP A C 1
ATOM 576 O O . ASP A 1 77 ? 4.220 -2.655 -0.018 1.00 96.38 77 ASP A O 1
ATOM 580 N N . HIS A 1 78 ? 5.742 -1.313 0.914 1.00 95.94 78 HIS A N 1
ATOM 581 C CA . HIS A 1 78 ? 6.259 -0.782 -0.346 1.00 95.94 78 HIS A CA 1
ATOM 582 C C . HIS A 1 78 ? 7.447 -1.621 -0.813 1.00 95.94 78 HIS A C 1
ATOM 584 O O . HIS A 1 78 ? 8.529 -1.577 -0.239 1.00 95.94 78 HIS A O 1
ATOM 590 N N . ILE A 1 79 ? 7.235 -2.384 -1.889 1.00 94.62 79 ILE A N 1
ATOM 591 C CA . ILE A 1 79 ? 8.248 -3.294 -2.457 1.00 94.62 79 ILE A CA 1
ATOM 592 C C . ILE A 1 79 ? 8.729 -2.819 -3.836 1.00 94.62 79 ILE A C 1
ATOM 594 O O . ILE A 1 79 ? 9.896 -2.946 -4.208 1.00 94.62 79 ILE A O 1
ATOM 598 N N . ALA A 1 80 ? 7.813 -2.274 -4.645 1.00 91.69 80 ALA A N 1
ATOM 599 C CA . ALA A 1 80 ? 8.0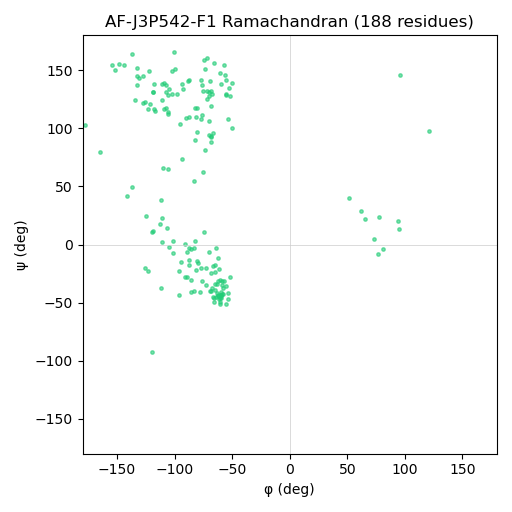86 -1.910 -6.036 1.00 91.69 80 ALA A CA 1
ATOM 600 C C . ALA A 1 80 ? 8.886 -0.608 -6.199 1.00 91.69 80 ALA A C 1
ATOM 602 O O . ALA A 1 80 ? 9.461 -0.361 -7.263 1.00 91.69 80 ALA A O 1
ATOM 603 N N . ARG A 1 81 ? 8.886 0.245 -5.174 1.00 91.19 81 ARG A N 1
ATOM 604 C CA . ARG A 1 81 ? 9.531 1.559 -5.145 1.00 91.19 81 ARG A CA 1
ATOM 605 C C . ARG A 1 81 ? 10.090 1.810 -3.756 1.00 91.19 81 ARG A C 1
ATOM 607 O O . ARG A 1 81 ? 9.552 1.288 -2.788 1.00 91.19 81 ARG A O 1
ATOM 614 N N . ARG A 1 82 ? 11.119 2.653 -3.699 1.00 89.94 82 ARG A N 1
ATOM 615 C CA . ARG A 1 82 ? 11.585 3.268 -2.460 1.00 89.94 82 ARG A CA 1
ATOM 616 C C . ARG A 1 82 ? 11.102 4.713 -2.381 1.00 89.94 82 ARG A C 1
ATOM 618 O O . ARG A 1 82 ? 10.953 5.385 -3.407 1.00 89.94 82 ARG A O 1
ATOM 625 N N . ILE A 1 83 ? 10.874 5.200 -1.173 1.00 87.12 83 ILE A N 1
ATOM 626 C CA . ILE A 1 83 ? 10.666 6.607 -0.872 1.00 87.12 83 ILE A CA 1
ATOM 627 C C . ILE A 1 83 ? 12.016 7.296 -1.069 1.00 87.12 83 ILE A C 1
ATOM 629 O O . ILE A 1 83 ? 12.955 7.128 -0.298 1.00 87.12 83 ILE A O 1
ATOM 633 N N . ASN A 1 84 ? 12.133 8.058 -2.155 1.00 77.12 84 ASN A N 1
ATOM 634 C CA . ASN A 1 84 ? 13.399 8.690 -2.505 1.00 77.12 84 ASN A CA 1
ATOM 635 C C . ASN A 1 84 ? 13.759 9.825 -1.528 1.00 77.12 84 ASN A C 1
ATOM 637 O O . ASN A 1 84 ? 12.973 10.751 -1.288 1.00 77.12 84 ASN A O 1
ATOM 641 N N . GLY A 1 85 ? 15.003 9.789 -1.053 1.00 69.31 85 GLY A N 1
ATOM 642 C CA . GLY A 1 85 ? 15.599 10.794 -0.176 1.00 69.31 85 GLY A CA 1
ATOM 643 C C . GLY A 1 85 ? 15.524 10.422 1.304 1.00 69.31 85 GLY A C 1
ATOM 644 O O . GLY A 1 85 ? 14.561 9.827 1.770 1.00 69.31 85 GLY A O 1
ATOM 645 N N . THR A 1 86 ? 16.549 10.814 2.055 1.00 71.12 86 THR A N 1
ATOM 646 C CA . THR A 1 86 ? 16.669 10.559 3.501 1.00 71.12 86 THR A CA 1
ATOM 647 C C . THR A 1 86 ? 16.010 11.639 4.357 1.00 71.12 86 THR A C 1
ATOM 649 O O . THR A 1 86 ? 15.976 11.532 5.579 1.00 71.12 86 THR A O 1
ATOM 652 N N . GLU A 1 87 ? 15.476 12.687 3.729 1.00 84.62 87 GLU A N 1
ATOM 653 C CA . GLU A 1 87 ? 14.913 13.831 4.433 1.00 84.62 87 GLU A CA 1
ATOM 654 C C . GLU A 1 87 ? 13.527 13.513 5.018 1.00 84.62 87 GLU A C 1
ATOM 656 O O . GLU A 1 87 ? 12.661 12.994 4.301 1.00 84.62 87 GLU A O 1
ATOM 661 N N . PRO A 1 88 ? 13.228 13.929 6.265 1.00 88.44 88 PRO A N 1
ATOM 662 C CA . PRO A 1 88 ? 11.912 13.741 6.888 1.00 88.44 88 PRO A CA 1
ATOM 663 C C . PRO A 1 88 ? 10.736 14.240 6.034 1.00 88.44 88 PRO A C 1
ATOM 665 O O . PRO A 1 88 ? 9.617 13.731 6.120 1.00 88.44 88 PRO A O 1
ATOM 668 N N . ALA A 1 89 ? 10.978 15.234 5.176 1.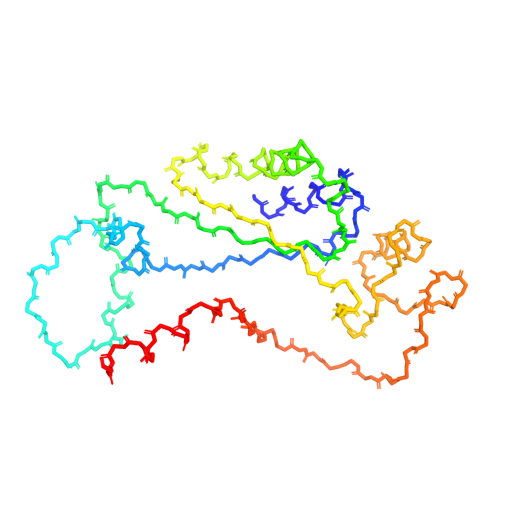00 91.56 89 ALA A N 1
ATOM 669 C CA . ALA A 1 89 ? 9.981 15.758 4.254 1.00 91.56 89 ALA A CA 1
ATOM 670 C C . ALA A 1 89 ? 9.538 14.735 3.187 1.00 91.56 89 ALA A C 1
ATOM 672 O O . ALA A 1 89 ? 8.368 14.750 2.805 1.00 91.56 89 ALA A O 1
ATOM 673 N N . SER A 1 90 ? 10.419 13.842 2.717 1.00 89.25 90 SER A N 1
ATOM 674 C CA . SER A 1 90 ? 10.061 12.789 1.750 1.00 89.25 90 SER A CA 1
ATOM 675 C C . SER A 1 90 ? 9.106 11.765 2.356 1.00 89.25 90 SER A C 1
ATOM 677 O O . SER A 1 90 ? 8.073 11.457 1.753 1.00 89.25 90 SER A O 1
ATOM 679 N N . TYR A 1 91 ? 9.385 11.318 3.580 1.00 91.69 91 TYR A N 1
ATOM 680 C CA . TYR A 1 91 ? 8.498 10.421 4.322 1.00 91.69 91 TYR A CA 1
ATOM 681 C C . TYR A 1 91 ? 7.160 11.088 4.639 1.00 91.69 91 TYR A C 1
ATOM 683 O O . TYR A 1 91 ? 6.108 10.513 4.369 1.00 91.69 91 TYR A O 1
ATOM 691 N N . ARG A 1 92 ? 7.175 12.346 5.106 1.00 94.06 92 ARG A N 1
ATOM 692 C CA . ARG A 1 92 ? 5.945 13.098 5.400 1.00 94.06 92 ARG A CA 1
ATOM 693 C C . ARG A 1 92 ? 5.058 13.267 4.168 1.00 94.06 92 ARG A C 1
ATOM 695 O O . ARG A 1 92 ? 3.849 13.077 4.262 1.00 94.06 92 ARG A O 1
ATOM 702 N N . ARG A 1 93 ? 5.640 13.599 3.009 1.00 93.50 93 ARG A N 1
ATOM 703 C CA . ARG A 1 93 ? 4.890 13.690 1.745 1.00 93.50 93 ARG A CA 1
ATOM 704 C C . ARG A 1 93 ? 4.298 12.342 1.347 1.00 93.50 93 ARG A C 1
ATOM 706 O O . ARG A 1 93 ? 3.144 12.296 0.937 1.00 93.50 93 ARG A O 1
ATOM 713 N N . SER A 1 94 ? 5.066 11.263 1.468 1.00 92.06 94 SER A N 1
ATOM 714 C CA . SER A 1 94 ? 4.610 9.920 1.091 1.00 92.06 94 SER A CA 1
ATOM 715 C C . SER A 1 94 ? 3.463 9.448 1.987 1.00 92.06 94 SER A C 1
ATOM 717 O O . SER A 1 94 ? 2.401 9.097 1.475 1.00 92.06 94 SER A O 1
ATOM 719 N N . ALA A 1 95 ? 3.622 9.560 3.309 1.00 95.06 95 ALA A N 1
ATOM 720 C CA . ALA A 1 95 ? 2.574 9.246 4.277 1.00 95.06 95 ALA A CA 1
ATOM 721 C C . ALA A 1 95 ? 1.324 10.117 4.071 1.00 95.06 95 ALA A C 1
ATOM 723 O O . ALA A 1 95 ? 0.217 9.591 4.032 1.00 95.06 95 ALA A O 1
ATOM 724 N N . GLY A 1 96 ? 1.490 11.426 3.851 1.00 97.31 96 GLY A N 1
ATOM 725 C CA . GLY A 1 96 ? 0.371 12.343 3.616 1.00 97.31 96 GLY A CA 1
ATOM 726 C C . GLY A 1 96 ? -0.424 12.039 2.340 1.00 97.31 96 GLY A C 1
ATOM 727 O O . GLY A 1 96 ? -1.641 12.198 2.324 1.00 97.31 96 GLY A O 1
ATOM 728 N N . ARG A 1 97 ? 0.230 11.560 1.273 1.00 96.25 97 ARG A N 1
ATOM 729 C CA . ARG A 1 97 ? -0.465 11.149 0.039 1.00 96.25 97 ARG A CA 1
ATOM 730 C C . ARG A 1 97 ? -1.301 9.888 0.246 1.00 96.25 97 ARG A C 1
ATOM 732 O O . ARG A 1 97 ? -2.413 9.832 -0.264 1.00 96.25 97 ARG A O 1
ATOM 739 N N . ILE A 1 98 ? -0.792 8.909 0.996 1.00 96.06 98 ILE A N 1
ATOM 740 C CA . ILE A 1 98 ? -1.573 7.717 1.358 1.00 96.06 98 ILE A CA 1
ATOM 741 C C . ILE A 1 98 ? -2.733 8.108 2.272 1.00 96.06 98 ILE A C 1
ATOM 743 O O . ILE A 1 98 ? -3.864 7.706 2.005 1.00 96.06 98 ILE A O 1
ATOM 747 N N . ASP A 1 99 ? -2.473 8.939 3.287 1.00 97.94 99 ASP A N 1
ATOM 748 C CA . ASP A 1 99 ? -3.498 9.442 4.203 1.00 97.94 99 ASP A CA 1
ATOM 749 C C . ASP A 1 99 ? -4.661 10.096 3.444 1.00 97.94 99 ASP A C 1
ATOM 751 O O . ASP A 1 99 ? -5.819 9.746 3.657 1.00 97.94 99 ASP A O 1
ATOM 755 N N . ALA A 1 100 ? -4.360 10.958 2.468 1.00 98.00 100 ALA A N 1
ATOM 756 C CA . ALA A 1 100 ? -5.369 11.614 1.639 1.00 98.00 100 ALA A CA 1
ATOM 757 C C . ALA A 1 100 ? -6.275 10.630 0.870 1.00 98.00 100 ALA A C 1
ATOM 759 O O . ALA A 1 100 ? -7.451 10.926 0.659 1.00 98.00 100 ALA A O 1
ATOM 760 N N . VAL A 1 101 ? -5.758 9.460 0.478 1.00 97.94 101 VAL A N 1
ATOM 761 C CA . VAL A 1 101 ? -6.524 8.420 -0.230 1.00 97.94 101 VAL A CA 1
ATOM 762 C C . VAL A 1 101 ? -7.413 7.624 0.728 1.00 97.94 101 VAL A C 1
ATOM 764 O O . VAL A 1 101 ? -8.554 7.308 0.390 1.00 97.94 101 VAL A O 1
ATOM 767 N N . ILE A 1 102 ? -6.917 7.288 1.923 1.00 97.25 102 ILE A N 1
ATOM 768 C CA . ILE A 1 102 ? -7.644 6.424 2.871 1.00 97.25 102 ILE A CA 1
ATOM 769 C C . ILE A 1 102 ? -8.616 7.202 3.764 1.00 97.25 102 ILE A C 1
ATOM 771 O O . ILE A 1 102 ? -9.672 6.679 4.124 1.00 97.25 102 ILE A O 1
ATOM 775 N N . ARG A 1 103 ? -8.314 8.464 4.085 1.00 97.12 103 ARG A N 1
ATOM 776 C CA . ARG A 1 103 ? -9.079 9.294 5.025 1.00 97.12 103 ARG A CA 1
ATOM 777 C C . ARG A 1 103 ? -10.580 9.397 4.700 1.00 97.12 103 ARG A C 1
ATOM 779 O O . ARG A 1 103 ? -11.364 9.269 5.644 1.00 97.12 103 ARG A O 1
ATOM 786 N N . PRO A 1 104 ? -11.035 9.554 3.435 1.00 97.75 104 PRO A N 1
ATOM 787 C CA . PRO A 1 104 ? -12.467 9.579 3.100 1.00 97.75 104 PRO A CA 1
ATOM 788 C C . PRO A 1 104 ? -13.223 8.283 3.440 1.00 97.75 104 PRO A C 1
ATOM 790 O O . PRO A 1 104 ? -14.447 8.290 3.577 1.00 97.75 104 PRO A O 1
ATOM 793 N N . HIS A 1 105 ? -12.509 7.163 3.583 1.00 96.88 105 HIS A N 1
ATOM 794 C CA . HIS A 1 105 ? -13.081 5.858 3.928 1.00 96.88 105 HIS A CA 1
ATOM 795 C C . HIS A 1 105 ? -13.032 5.562 5.430 1.00 96.88 105 HIS A C 1
ATOM 797 O O . HIS A 1 105 ? -13.731 4.655 5.873 1.00 96.88 105 HIS A O 1
ATOM 803 N N . LEU A 1 106 ? -12.233 6.313 6.196 1.00 95.94 106 LEU A N 1
ATOM 804 C CA . LEU A 1 106 ? -11.937 6.054 7.608 1.00 95.94 106 LEU A CA 1
ATOM 805 C C . LEU A 1 106 ? -12.388 7.222 8.486 1.00 95.94 106 LEU A C 1
ATOM 807 O O . LEU A 1 106 ? -13.557 7.286 8.856 1.00 95.94 106 LEU A O 1
ATOM 811 N N . ALA A 1 107 ? -11.513 8.189 8.770 1.00 93.12 107 ALA A N 1
ATOM 812 C CA . ALA A 1 107 ? -11.865 9.348 9.590 1.00 93.12 107 ALA A CA 1
ATOM 813 C C . ALA A 1 107 ? -13.086 10.107 9.049 1.00 93.12 107 ALA A C 1
ATOM 815 O O . ALA A 1 107 ? -13.928 10.549 9.825 1.00 93.12 107 ALA A O 1
ATOM 816 N N . GLY A 1 108 ? -13.240 10.196 7.720 1.00 89.56 108 GLY A N 1
ATOM 817 C CA . GLY A 1 108 ? -14.420 10.795 7.081 1.00 89.56 108 GLY A CA 1
ATOM 818 C C . GLY A 1 108 ? -15.743 10.074 7.380 1.00 89.56 108 GLY A C 1
ATOM 819 O O . GLY A 1 108 ? -16.809 10.610 7.099 1.00 89.56 108 GLY A O 1
ATOM 820 N N . ARG A 1 109 ? -15.682 8.873 7.962 1.00 93.12 109 ARG A N 1
ATOM 821 C CA . ARG A 1 109 ? -16.818 8.041 8.377 1.00 93.12 109 ARG A CA 1
ATOM 822 C C . ARG A 1 109 ? -16.838 7.772 9.886 1.00 93.12 109 ARG A C 1
ATOM 824 O O . ARG A 1 109 ? -17.601 6.923 10.333 1.00 93.12 109 ARG A O 1
ATOM 831 N N . GLY A 1 110 ? -16.011 8.481 10.657 1.00 91.06 110 GLY A N 1
ATOM 832 C CA . GLY A 1 110 ? -15.979 8.377 12.114 1.00 91.06 110 GLY A CA 1
ATOM 833 C C . GLY A 1 110 ? -15.251 7.146 12.655 1.00 91.06 110 GLY A C 1
ATOM 834 O O . GLY A 1 110 ? -15.558 6.739 13.766 1.00 91.06 110 GLY A O 1
ATOM 835 N N . TYR A 1 111 ? -14.323 6.547 11.902 1.00 92.81 111 TYR A N 1
ATOM 836 C CA . TYR A 1 111 ? -13.424 5.509 12.424 1.00 92.81 111 TYR A CA 1
ATOM 837 C C . TYR A 1 111 ? -12.169 6.130 13.045 1.00 92.81 111 TYR A C 1
ATOM 839 O O . TYR A 1 111 ? -11.583 7.046 12.460 1.00 92.81 111 TYR A O 1
ATOM 847 N N . ASP A 1 112 ? -11.702 5.559 14.155 1.00 92.94 112 ASP A N 1
ATOM 848 C CA . ASP A 1 112 ? -10.312 5.736 14.579 1.00 92.94 112 ASP A CA 1
ATOM 849 C C . ASP A 1 112 ? -9.423 4.833 13.712 1.00 92.94 112 ASP A C 1
ATOM 851 O O . ASP A 1 112 ? -9.802 3.705 13.387 1.00 92.94 112 ASP A O 1
ATOM 855 N N . TYR A 1 113 ? -8.235 5.293 13.319 1.00 96.00 113 TYR A N 1
ATOM 856 C CA . TYR A 1 113 ? -7.336 4.475 12.505 1.00 96.00 113 TYR A CA 1
ATOM 857 C C . TYR A 1 113 ? -5.865 4.758 12.781 1.00 96.00 113 TYR A C 1
ATOM 859 O O . TYR A 1 113 ? -5.479 5.847 13.200 1.00 96.00 113 TYR A O 1
ATOM 867 N N . GLU A 1 114 ? -5.048 3.752 12.499 1.00 96.19 114 GLU A N 1
ATOM 868 C CA . GLU A 1 114 ? -3.595 3.839 12.497 1.00 96.19 114 GLU A CA 1
ATOM 869 C C . GLU A 1 114 ? -3.071 3.189 11.217 1.00 96.19 114 GLU A C 1
ATOM 871 O O . GLU A 1 114 ? -3.511 2.098 10.839 1.00 96.19 114 GLU A O 1
ATOM 876 N N . PHE A 1 115 ? -2.090 3.818 10.569 1.00 97.50 115 PHE A N 1
ATOM 877 C CA . PHE A 1 115 ? -1.357 3.198 9.474 1.00 97.50 115 PHE A CA 1
ATOM 878 C C . PHE A 1 115 ? 0.151 3.363 9.636 1.00 97.50 115 PHE A C 1
ATOM 880 O O . PHE A 1 115 ? 0.623 4.318 10.244 1.00 97.50 115 PHE A O 1
ATOM 887 N N . HIS A 1 116 ? 0.899 2.411 9.088 1.00 95.12 116 HIS A N 1
ATOM 888 C CA . HIS A 1 116 ? 2.340 2.539 8.892 1.00 95.12 116 HIS A CA 1
ATOM 889 C C . HIS A 1 116 ? 2.722 2.004 7.512 1.00 95.12 116 HIS A C 1
ATOM 891 O O . HIS A 1 116 ? 1.916 1.325 6.868 1.00 95.12 116 HIS A O 1
ATOM 897 N N . ILE A 1 117 ? 3.928 2.351 7.070 1.00 94.12 117 ILE A N 1
ATOM 898 C CA . ILE A 1 117 ? 4.499 1.920 5.798 1.00 94.12 117 ILE A CA 1
ATOM 899 C C . ILE A 1 117 ? 5.867 1.321 6.104 1.00 94.12 117 ILE A C 1
ATOM 901 O O . ILE A 1 117 ? 6.719 2.029 6.639 1.00 94.12 117 ILE A O 1
ATOM 905 N N . ASP A 1 118 ? 6.059 0.064 5.733 1.00 93.56 118 ASP A N 1
ATOM 906 C CA . ASP A 1 118 ? 7.358 -0.593 5.686 1.00 93.56 118 ASP A CA 1
ATOM 907 C C . ASP A 1 118 ? 7.870 -0.612 4.240 1.00 93.56 118 ASP A C 1
ATOM 909 O O . ASP A 1 118 ? 7.093 -0.642 3.282 1.00 93.56 118 ASP A O 1
ATOM 913 N N . GLU A 1 119 ? 9.191 -0.605 4.060 1.00 90.62 119 GLU A N 1
ATOM 914 C CA . GLU A 1 119 ? 9.815 -0.774 2.747 1.00 90.62 119 GLU A CA 1
ATOM 915 C C . GLU A 1 119 ? 10.669 -2.049 2.717 1.00 90.62 119 GLU A C 1
ATOM 917 O O . GLU A 1 119 ? 11.709 -2.132 3.379 1.00 90.62 119 GLU A O 1
ATOM 922 N N . THR A 1 120 ? 10.287 -3.038 1.909 1.00 92.38 120 THR A N 1
ATOM 923 C CA . THR A 1 120 ? 10.945 -4.358 1.882 1.00 92.38 120 THR A CA 1
ATOM 924 C C . THR A 1 120 ? 11.926 -4.509 0.713 1.00 92.38 120 THR A C 1
ATOM 926 O O . THR A 1 120 ? 11.939 -3.711 -0.224 1.00 92.38 120 THR A O 1
ATOM 929 N N . GLU A 1 121 ? 12.783 -5.538 0.752 1.00 93.56 121 GLU A N 1
ATOM 930 C CA . GLU A 1 121 ? 13.766 -5.796 -0.311 1.00 93.56 121 GLU A CA 1
ATOM 931 C C . GLU A 1 121 ? 13.093 -6.240 -1.620 1.00 93.56 121 GLU A C 1
ATOM 933 O O . GLU A 1 121 ? 12.445 -7.287 -1.687 1.00 93.56 121 GLU A O 1
ATOM 938 N N . ARG A 1 122 ? 13.284 -5.450 -2.682 1.00 92.31 122 ARG A N 1
ATOM 939 C CA . ARG A 1 122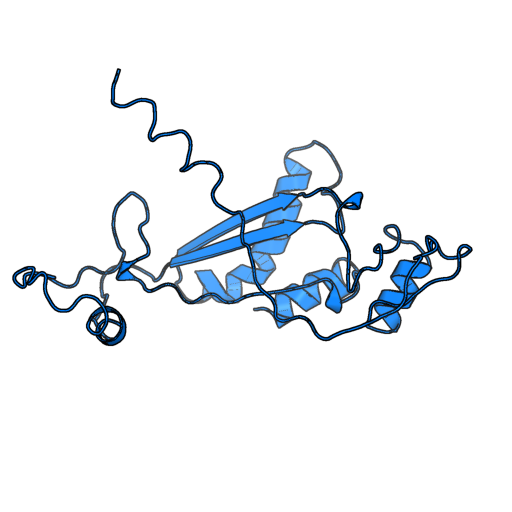 ? 12.702 -5.675 -4.008 1.00 92.31 122 ARG A CA 1
ATOM 940 C C . ARG A 1 122 ? 13.222 -6.953 -4.656 1.00 92.31 122 ARG A C 1
ATOM 942 O O . ARG A 1 122 ? 12.448 -7.654 -5.305 1.00 92.31 122 ARG A O 1
ATOM 949 N N . LEU A 1 123 ? 14.508 -7.259 -4.496 1.00 90.44 123 LEU A N 1
ATOM 950 C CA . LEU A 1 123 ? 15.143 -8.406 -5.154 1.00 90.44 123 LEU A CA 1
ATOM 951 C C . LEU A 1 123 ? 14.610 -9.758 -4.654 1.00 90.44 123 LEU A C 1
ATOM 953 O O . LEU A 1 123 ? 14.734 -10.765 -5.352 1.00 90.44 123 LEU A O 1
ATOM 957 N N . LEU A 1 124 ? 13.962 -9.782 -3.485 1.00 93.56 124 LEU A N 1
ATOM 958 C CA . LEU A 1 124 ? 13.324 -10.970 -2.909 1.00 93.56 124 LEU A CA 1
ATOM 959 C C . LEU A 1 124 ? 11.848 -11.123 -3.309 1.00 93.56 124 LEU A C 1
ATOM 961 O O . LEU A 1 124 ? 11.195 -12.083 -2.907 1.00 93.56 124 LEU A O 1
ATOM 965 N N . TRP A 1 125 ? 11.308 -10.205 -4.111 1.00 94.19 125 TRP A N 1
ATOM 966 C CA . TRP A 1 125 ? 9.914 -10.239 -4.536 1.00 94.19 125 TRP A CA 1
ATOM 967 C C . TRP A 1 125 ? 9.733 -10.942 -5.881 1.00 94.19 125 TRP A C 1
ATOM 969 O O . TRP A 1 125 ? 10.505 -10.741 -6.822 1.00 94.19 125 TRP A O 1
ATOM 979 N N . ARG A 1 126 ? 8.682 -11.760 -5.984 1.00 93.50 126 ARG A N 1
ATOM 980 C CA . ARG A 1 126 ? 8.250 -12.421 -7.219 1.00 93.50 126 ARG A CA 1
ATOM 981 C C . ARG A 1 126 ? 6.744 -12.259 -7.407 1.00 93.50 126 ARG A C 1
ATOM 983 O O . ARG A 1 126 ? 5.990 -12.320 -6.438 1.00 93.50 126 ARG A O 1
ATOM 990 N N . VAL A 1 127 ? 6.306 -12.123 -8.657 1.00 92.69 127 VAL A N 1
ATOM 991 C CA . VAL A 1 127 ? 4.889 -12.186 -9.043 1.00 92.69 127 VAL A CA 1
ATOM 992 C C . VAL A 1 127 ? 4.710 -13.372 -9.980 1.00 92.69 127 VAL A C 1
ATOM 994 O O . VAL A 1 127 ? 5.307 -13.404 -11.051 1.00 92.69 127 VAL A O 1
ATOM 997 N N . ASN A 1 128 ? 3.924 -14.370 -9.570 1.00 92.94 128 ASN A N 1
ATOM 998 C CA . ASN A 1 128 ? 3.803 -15.655 -10.275 1.00 92.94 128 ASN A CA 1
ATOM 999 C C . ASN A 1 128 ? 5.170 -16.309 -10.565 1.00 92.94 128 ASN A C 1
ATOM 1001 O O . ASN A 1 128 ? 5.404 -16.816 -11.656 1.00 92.94 128 ASN A O 1
ATOM 1005 N N . GLY A 1 129 ? 6.100 -16.235 -9.607 1.00 92.31 129 GLY A N 1
ATOM 1006 C CA . GLY A 1 129 ? 7.465 -16.754 -9.759 1.00 92.31 129 GLY A CA 1
ATOM 1007 C C . GLY A 1 129 ? 8.398 -15.887 -10.616 1.00 92.31 129 GLY A C 1
ATOM 1008 O O . GLY A 1 129 ? 9.602 -16.124 -10.613 1.00 92.31 129 GLY A O 1
ATOM 1009 N N . LEU A 1 130 ? 7.886 -14.851 -11.287 1.00 93.06 130 LEU A N 1
ATOM 1010 C CA . LEU A 1 130 ? 8.676 -13.954 -12.128 1.00 93.06 130 LEU A CA 1
ATOM 1011 C C . LEU A 1 130 ? 9.241 -12.786 -11.322 1.00 93.06 130 LEU A C 1
ATOM 1013 O O . LEU A 1 130 ? 8.566 -12.218 -10.458 1.00 93.06 130 LEU A O 1
ATOM 1017 N N . GLU A 1 131 ? 10.479 -12.410 -11.625 1.00 92.94 131 GLU A N 1
ATOM 1018 C CA . GLU A 1 131 ? 11.066 -11.171 -11.128 1.00 92.94 131 GLU A CA 1
ATOM 1019 C C . GLU A 1 131 ? 10.362 -9.973 -11.767 1.00 92.94 131 GLU A C 1
ATOM 1021 O O . GLU A 1 131 ? 10.125 -9.935 -12.975 1.00 92.94 131 GLU A O 1
ATOM 1026 N N . ALA A 1 132 ? 9.983 -9.003 -10.937 1.00 92.25 132 ALA A N 1
ATOM 1027 C CA . ALA A 1 132 ? 9.331 -7.800 -11.419 1.00 92.25 132 ALA A CA 1
ATOM 1028 C C . ALA A 1 132 ? 10.357 -6.910 -12.156 1.00 92.25 132 ALA A C 1
ATOM 1030 O O . ALA A 1 132 ? 11.410 -6.626 -11.581 1.00 92.25 132 ALA A O 1
ATOM 1031 N N . PRO A 1 133 ? 10.051 -6.394 -13.364 1.00 93.81 133 PRO A N 1
ATOM 1032 C CA . PRO A 1 133 ? 10.987 -5.584 -14.146 1.00 93.81 133 PRO A CA 1
ATOM 1033 C C . PRO A 1 133 ? 11.474 -4.348 -13.388 1.00 93.81 133 PRO A C 1
ATOM 1035 O O . PRO A 1 133 ? 10.775 -3.834 -12.510 1.00 93.81 133 PRO A O 1
ATOM 1038 N N . ALA A 1 134 ? 12.658 -3.835 -13.719 1.00 92.19 134 ALA A N 1
ATOM 1039 C CA . ALA A 1 134 ? 13.210 -2.661 -13.044 1.00 92.19 134 ALA A CA 1
ATOM 1040 C C . ALA A 1 134 ? 12.250 -1.446 -13.114 1.00 92.19 134 ALA A C 1
ATOM 1042 O O . ALA A 1 134 ? 11.553 -1.275 -14.121 1.00 92.19 134 ALA A O 1
ATOM 1043 N N . PRO A 1 135 ? 12.201 -0.586 -12.077 1.00 91.62 135 PRO A N 1
ATOM 1044 C CA . PRO A 1 135 ? 11.393 0.632 -12.095 1.00 91.62 135 PRO A CA 1
ATOM 1045 C C . PRO A 1 135 ? 11.657 1.493 -13.337 1.00 91.62 135 PRO A C 1
ATOM 1047 O O . PRO A 1 135 ? 12.804 1.819 -13.627 1.00 91.62 135 PRO A O 1
ATOM 1050 N N . GLY A 1 136 ? 10.603 1.874 -14.059 1.00 90.56 136 GLY A N 1
ATOM 1051 C CA . GLY A 1 136 ? 10.699 2.704 -15.263 1.00 90.56 136 GLY A CA 1
ATOM 1052 C C . GLY A 1 136 ? 11.247 1.992 -16.505 1.00 90.56 136 GLY A C 1
ATOM 1053 O O . GLY A 1 136 ? 11.445 2.646 -17.525 1.00 90.56 136 GLY A O 1
ATOM 1054 N N . SER A 1 137 ? 11.495 0.679 -16.442 1.00 94.06 137 SER A N 1
ATOM 1055 C CA . SER A 1 137 ? 11.931 -0.109 -17.601 1.00 94.06 137 SER A CA 1
ATOM 1056 C C . SER A 1 137 ? 10.812 -0.320 -18.624 1.00 94.06 137 SER A C 1
ATOM 1058 O O . SER A 1 137 ? 9.622 -0.269 -18.302 1.00 94.06 137 SER A O 1
ATOM 1060 N N . GLU A 1 138 ? 11.204 -0.651 -19.855 1.00 95.00 138 GLU A N 1
ATOM 1061 C CA . GLU A 1 138 ? 10.270 -1.069 -20.904 1.00 95.00 138 GLU A CA 1
ATOM 1062 C C . GLU A 1 138 ? 9.460 -2.307 -20.484 1.00 95.00 138 GLU A C 1
ATOM 1064 O O . GLU A 1 138 ? 8.253 -2.374 -20.713 1.00 95.00 138 GLU A O 1
ATOM 1069 N N . GLY A 1 139 ? 10.084 -3.244 -19.766 1.00 95.44 139 GLY A N 1
ATOM 1070 C CA . GLY A 1 139 ? 9.396 -4.389 -19.181 1.00 95.44 139 GLY A CA 1
ATOM 1071 C C . GLY A 1 139 ? 8.263 -4.005 -18.227 1.00 95.44 139 GLY A C 1
ATOM 1072 O O . GLY A 1 139 ? 7.175 -4.580 -18.291 1.00 95.44 139 GLY A O 1
ATOM 1073 N N . GLU A 1 140 ? 8.473 -3.002 -17.368 1.00 95.25 140 GLU A N 1
ATOM 1074 C CA . GLU A 1 140 ? 7.430 -2.518 -16.456 1.00 95.25 140 GLU A CA 1
ATOM 1075 C C . GLU A 1 140 ? 6.286 -1.847 -17.224 1.00 95.25 140 GLU A C 1
ATOM 1077 O O . GLU A 1 140 ? 5.114 -2.045 -16.889 1.00 95.25 140 GLU A O 1
ATOM 1082 N N . ARG A 1 141 ? 6.612 -1.109 -18.294 1.00 96.50 141 ARG A N 1
ATOM 1083 C CA . ARG A 1 141 ? 5.619 -0.517 -19.196 1.00 96.50 141 ARG A CA 1
ATOM 1084 C C . ARG A 1 141 ? 4.756 -1.596 -19.852 1.00 96.50 141 ARG A C 1
ATOM 1086 O O . ARG A 1 141 ? 3.531 -1.473 -19.841 1.00 96.50 141 ARG A O 1
ATOM 1093 N N . ILE A 1 142 ? 5.371 -2.667 -20.359 1.00 95.81 142 ILE A N 1
ATOM 1094 C CA . ILE A 1 142 ? 4.668 -3.816 -20.949 1.00 95.81 142 ILE A CA 1
ATOM 1095 C C . ILE A 1 142 ? 3.755 -4.474 -19.911 1.00 95.81 142 ILE A C 1
ATOM 1097 O O . ILE A 1 142 ? 2.573 -4.683 -20.180 1.00 95.81 142 ILE A O 1
ATOM 1101 N N . TRP A 1 143 ? 4.266 -4.763 -18.710 1.00 96.81 143 TRP A N 1
ATOM 1102 C CA . TRP A 1 143 ? 3.464 -5.361 -17.637 1.00 96.81 143 TRP A CA 1
ATOM 1103 C C . TRP A 1 143 ? 2.271 -4.478 -17.264 1.00 96.81 143 TRP A C 1
ATOM 1105 O O . TRP A 1 143 ? 1.156 -4.984 -17.123 1.00 96.81 143 TRP A O 1
ATOM 1115 N N . LYS A 1 144 ? 2.468 -3.158 -17.164 1.00 97.44 144 LYS A N 1
ATOM 1116 C CA . LYS A 1 144 ? 1.387 -2.201 -16.909 1.00 97.44 144 LYS A CA 1
ATOM 1117 C C . LYS A 1 144 ? 0.324 -2.238 -18.004 1.00 97.44 144 LYS A C 1
ATOM 1119 O O . LYS A 1 144 ? -0.852 -2.368 -17.685 1.00 97.44 144 LYS A O 1
ATOM 1124 N N . GLU A 1 145 ? 0.731 -2.140 -19.269 1.00 97.12 145 GLU A N 1
ATOM 1125 C CA . GLU A 1 145 ? -0.176 -2.113 -20.423 1.00 97.12 145 GLU A CA 1
ATOM 1126 C C . GLU A 1 145 ? -0.976 -3.416 -20.550 1.00 97.12 145 GLU A C 1
ATOM 1128 O O . GLU A 1 145 ? -2.174 -3.392 -20.822 1.00 97.12 145 GLU A O 1
ATOM 1133 N N . LYS A 1 146 ? -0.329 -4.566 -20.328 1.00 97.25 146 LYS A N 1
ATOM 1134 C CA . LYS A 1 146 ? -0.983 -5.881 -20.411 1.00 97.25 146 LYS A CA 1
ATOM 1135 C C . LYS A 1 146 ? -1.770 -6.253 -19.158 1.00 97.25 146 LYS A C 1
ATOM 1137 O O . LYS A 1 146 ? -2.539 -7.211 -19.206 1.00 97.25 146 LYS A O 1
ATOM 1142 N N . GLY A 1 147 ? -1.572 -5.540 -18.050 1.00 97.25 147 GLY A N 1
ATOM 1143 C CA . GLY A 1 147 ? -2.279 -5.772 -16.792 1.00 97.25 147 GLY A CA 1
ATOM 1144 C C . GLY A 1 147 ? -1.975 -7.122 -16.135 1.00 97.25 147 GLY A C 1
ATOM 1145 O O . GLY A 1 147 ? -2.785 -7.602 -15.345 1.00 97.25 147 GLY A O 1
ATOM 1146 N N . ARG A 1 148 ? -0.840 -7.757 -16.457 1.00 96.44 148 ARG A N 1
ATOM 1147 C CA . ARG A 1 148 ? -0.447 -9.063 -15.904 1.00 96.44 148 ARG A CA 1
ATOM 1148 C C . ARG A 1 148 ? 1.072 -9.263 -15.913 1.00 96.44 148 ARG A C 1
ATOM 1150 O O . ARG A 1 148 ? 1.737 -8.699 -16.785 1.00 96.44 148 ARG A O 1
ATOM 1157 N N . PRO A 1 149 ? 1.620 -10.105 -15.017 1.00 95.31 149 PRO A N 1
ATOM 1158 C CA . PRO A 1 149 ? 3.010 -10.527 -15.114 1.00 95.31 149 PRO A CA 1
ATOM 1159 C C . PRO A 1 149 ? 3.181 -11.446 -16.330 1.00 95.31 149 PRO A C 1
ATOM 1161 O O . PRO A 1 149 ? 2.317 -12.279 -16.634 1.00 95.31 149 PRO A O 1
ATOM 1164 N N . MET A 1 150 ? 4.289 -11.292 -17.048 1.00 92.69 150 MET A N 1
ATOM 1165 C CA . MET A 1 150 ? 4.626 -12.155 -18.177 1.00 92.69 150 MET A CA 1
ATOM 1166 C C . MET A 1 150 ? 6.139 -12.257 -18.376 1.00 92.69 150 MET A C 1
ATOM 1168 O O . MET A 1 150 ? 6.839 -11.290 -18.072 1.00 92.69 150 MET A O 1
ATOM 1172 N N . PRO A 1 151 ? 6.649 -13.389 -18.893 1.00 92.81 151 PRO A N 1
ATOM 1173 C CA . PRO A 1 151 ? 8.050 -13.499 -19.271 1.00 92.81 151 PRO A CA 1
ATOM 1174 C C . PRO A 1 151 ? 8.435 -12.398 -20.260 1.00 92.81 151 PRO A C 1
ATOM 1176 O O . PRO A 1 151 ? 7.649 -12.031 -21.138 1.00 92.81 151 PRO A O 1
ATOM 1179 N N . LEU A 1 152 ? 9.645 -11.881 -20.097 1.00 86.19 152 LEU A N 1
ATOM 1180 C CA . LEU A 1 152 ? 10.212 -10.818 -20.911 1.00 86.19 152 LEU A CA 1
ATOM 1181 C C . LEU A 1 152 ? 11.513 -11.301 -21.552 1.00 86.19 152 LEU A C 1
ATOM 1183 O O . LEU A 1 152 ? 12.217 -12.127 -20.969 1.00 86.19 152 LEU A O 1
ATOM 1187 N N . GLY A 1 153 ? 11.827 -10.777 -22.736 1.00 79.31 153 GLY A N 1
ATOM 1188 C CA . GLY A 1 153 ? 13.153 -10.938 -23.331 1.00 79.31 153 GLY A CA 1
ATOM 1189 C C . GLY A 1 153 ? 14.226 -10.227 -22.499 1.00 79.31 153 GLY A C 1
ATOM 1190 O O . GLY A 1 153 ? 13.929 -9.291 -21.750 1.00 79.31 153 GLY A O 1
ATOM 1191 N N . GLU A 1 154 ? 15.477 -10.679 -22.615 1.00 68.94 154 GLU A N 1
ATOM 1192 C CA . GLU A 1 154 ? 16.625 -10.076 -21.913 1.00 68.94 154 GLU A CA 1
ATOM 1193 C C . GLU A 1 154 ? 16.787 -8.581 -22.252 1.00 68.94 154 GLU A C 1
ATOM 1195 O O . GLU A 1 154 ? 17.162 -7.777 -21.401 1.00 68.94 154 GLU A O 1
ATOM 1200 N N . ASP A 1 155 ? 16.415 -8.193 -23.472 1.00 68.81 155 ASP A N 1
ATOM 1201 C CA . ASP A 1 155 ? 16.484 -6.839 -24.025 1.00 68.81 155 ASP A CA 1
ATOM 1202 C C . ASP A 1 155 ? 15.568 -5.819 -23.332 1.00 68.81 155 ASP A C 1
ATOM 1204 O O . ASP A 1 155 ? 15.854 -4.622 -23.352 1.00 68.81 155 ASP A O 1
ATOM 1208 N N . VAL A 1 156 ? 14.498 -6.272 -22.674 1.00 70.81 156 VAL A N 1
ATOM 1209 C CA . VAL A 1 156 ? 13.559 -5.403 -21.941 1.00 70.81 156 VAL A CA 1
ATOM 1210 C C . VAL A 1 156 ? 13.605 -5.623 -20.423 1.00 70.81 156 VAL A C 1
ATOM 1212 O O . VAL A 1 156 ? 12.701 -5.196 -19.699 1.00 70.81 156 VAL A O 1
ATOM 1215 N N . GLY A 1 157 ? 14.681 -6.252 -19.934 1.00 61.28 157 GLY A N 1
ATOM 1216 C CA . GLY A 1 157 ? 14.947 -6.462 -18.508 1.00 61.28 157 GLY A CA 1
ATOM 1217 C C . GLY A 1 157 ? 14.464 -7.804 -17.951 1.00 61.28 157 GLY A C 1
ATOM 1218 O O . GLY A 1 157 ? 14.270 -7.914 -16.742 1.00 61.28 157 GLY A O 1
ATOM 1219 N N . GLY A 1 158 ? 14.240 -8.813 -18.800 1.00 58.81 158 GLY A N 1
ATOM 1220 C CA . GLY A 1 158 ? 13.957 -10.179 -18.359 1.00 58.81 158 GLY A CA 1
ATOM 1221 C C . GLY A 1 158 ? 15.212 -10.907 -17.864 1.00 58.81 158 GLY A C 1
ATOM 1222 O O . GLY A 1 158 ? 16.235 -10.922 -18.542 1.00 58.81 158 GLY A O 1
ATOM 1223 N N . VAL A 1 159 ? 15.131 -11.559 -16.703 1.00 54.69 159 VAL A N 1
ATOM 1224 C CA . VAL A 1 159 ? 16.100 -12.585 -16.279 1.00 54.69 159 VAL A CA 1
ATOM 1225 C C . VAL A 1 159 ? 15.560 -13.946 -16.726 1.00 54.69 159 VAL A C 1
ATOM 1227 O O . VAL A 1 159 ? 14.377 -14.226 -16.531 1.00 54.69 159 VAL A O 1
ATOM 1230 N N . ARG A 1 160 ? 16.398 -14.804 -17.328 1.00 46.41 160 ARG A N 1
ATOM 1231 C CA . ARG A 1 160 ? 16.022 -16.180 -17.714 1.00 46.41 160 ARG A CA 1
ATOM 1232 C C . ARG A 1 160 ? 15.451 -16.939 -16.507 1.00 46.41 160 ARG A C 1
ATOM 1234 O O . ARG A 1 160 ? 16.202 -17.339 -15.621 1.00 46.41 160 ARG A O 1
ATOM 1241 N N . SER A 1 161 ? 14.140 -17.187 -16.486 1.00 46.81 161 SER A N 1
ATOM 1242 C CA . SER A 1 161 ? 13.536 -18.111 -15.524 1.00 46.81 161 SER A CA 1
ATOM 1243 C C . SER A 1 161 ? 13.707 -19.541 -16.033 1.00 46.81 161 SER A C 1
ATOM 1245 O O . SER A 1 161 ? 13.083 -19.941 -17.015 1.00 46.81 161 SER A O 1
ATOM 1247 N N . THR A 1 162 ? 14.556 -20.331 -15.385 1.00 41.06 162 THR A N 1
ATOM 1248 C CA . THR A 1 162 ? 14.578 -21.780 -15.595 1.00 41.06 162 THR A CA 1
ATOM 1249 C C . THR A 1 162 ? 13.388 -22.408 -14.868 1.00 41.06 162 THR A C 1
ATOM 1251 O O . THR A 1 162 ? 13.388 -22.439 -13.640 1.00 41.06 162 THR A O 1
ATOM 1254 N N . GLY A 1 163 ? 12.408 -22.925 -15.614 1.00 43.22 163 GLY A N 1
ATOM 1255 C CA . GLY A 1 163 ? 11.407 -23.872 -15.106 1.00 43.22 163 GLY A CA 1
ATOM 1256 C C . GLY A 1 163 ? 9.958 -23.400 -15.220 1.00 43.22 163 GLY A C 1
ATOM 1257 O O . GLY A 1 163 ? 9.458 -22.693 -14.350 1.00 43.22 163 GLY A O 1
ATOM 1258 N N . ASP A 1 164 ? 9.289 -23.852 -16.280 1.00 51.94 164 ASP A N 1
ATOM 1259 C CA . ASP A 1 164 ? 7.832 -23.874 -16.420 1.00 51.94 164 ASP A CA 1
ATOM 1260 C C . ASP A 1 164 ? 7.203 -24.875 -15.433 1.00 51.94 164 ASP A C 1
ATOM 1262 O O . ASP A 1 164 ? 7.623 -26.02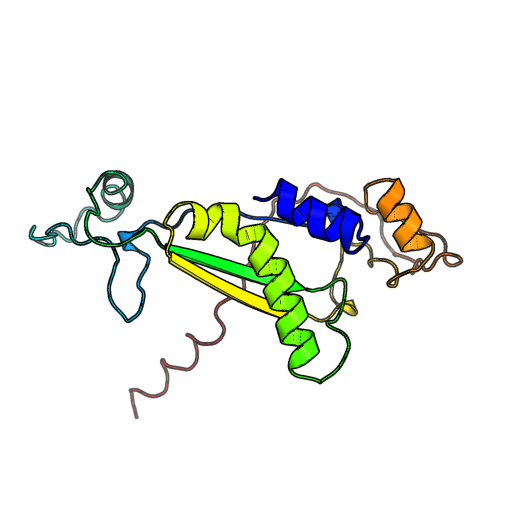6 -15.411 1.00 51.94 164 ASP A O 1
ATOM 1266 N N . GLU A 1 165 ? 6.187 -24.456 -14.665 1.00 43.41 165 GLU A N 1
ATOM 1267 C CA . GLU A 1 165 ? 4.891 -25.152 -14.484 1.00 43.41 165 GLU A CA 1
ATOM 1268 C C . GLU A 1 165 ? 3.984 -24.295 -13.566 1.00 43.41 165 GLU A C 1
ATOM 1270 O O . GLU A 1 165 ? 4.146 -24.240 -12.346 1.00 43.41 165 GLU A O 1
ATOM 1275 N N . CYS A 1 166 ? 3.008 -23.587 -14.145 1.00 43.91 166 CYS A N 1
ATOM 1276 C CA . CYS A 1 166 ? 1.994 -22.851 -13.384 1.00 43.91 166 CYS A CA 1
ATOM 1277 C C . CYS A 1 166 ? 0.937 -23.822 -12.832 1.00 43.91 166 CYS A C 1
ATOM 1279 O O . CYS A 1 166 ? 0.078 -24.287 -13.580 1.00 43.91 166 CYS A O 1
ATOM 1281 N N . ARG A 1 167 ? 0.935 -24.072 -11.517 1.00 42.72 167 ARG A N 1
ATOM 1282 C CA . ARG A 1 167 ? -0.214 -24.652 -10.799 1.00 42.72 167 ARG A CA 1
ATOM 1283 C C . ARG A 1 167 ? -0.822 -23.611 -9.869 1.00 42.72 167 ARG A C 1
ATOM 1285 O O . ARG A 1 167 ? -0.104 -22.841 -9.246 1.00 42.72 167 ARG A O 1
ATOM 1292 N N . GLY A 1 168 ? -2.154 -23.561 -9.828 1.00 43.69 168 GLY A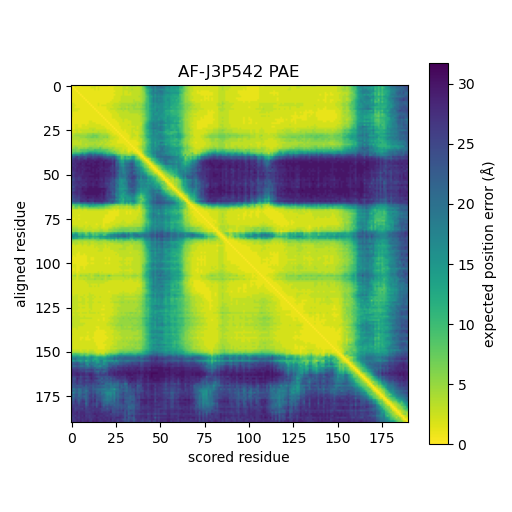 N 1
ATOM 1293 C CA . GLY A 1 168 ? -2.905 -22.611 -9.011 1.00 43.69 168 GLY A CA 1
ATOM 1294 C C . GLY A 1 168 ? -2.502 -22.695 -7.541 1.00 43.69 168 GLY A C 1
ATOM 1295 O O . GLY A 1 168 ? -2.482 -23.778 -6.960 1.00 43.69 168 GLY A O 1
ATOM 1296 N N . TYR A 1 169 ? -2.183 -21.546 -6.949 1.00 47.47 169 TYR A N 1
ATOM 1297 C CA . TYR A 1 169 ? -1.812 -21.448 -5.544 1.00 47.47 169 TYR A CA 1
ATOM 1298 C C . TYR A 1 169 ? -2.988 -20.922 -4.727 1.00 47.47 169 TYR A C 1
ATOM 1300 O O . TYR A 1 169 ? -3.581 -19.890 -5.041 1.00 47.47 169 TYR A O 1
ATOM 1308 N N . HIS A 1 170 ? -3.298 -21.630 -3.644 1.00 36.12 170 HIS A N 1
ATOM 1309 C CA . HIS A 1 170 ? -4.054 -21.077 -2.532 1.00 36.12 170 HIS A CA 1
ATOM 1310 C C . HIS A 1 170 ? -3.162 -20.059 -1.818 1.00 36.12 170 HIS A C 1
ATOM 1312 O O . HIS A 1 170 ? -2.025 -20.368 -1.464 1.00 36.12 170 HIS A O 1
ATOM 1318 N N . VAL A 1 171 ? -3.665 -18.842 -1.612 1.00 32.59 171 VAL A N 1
ATOM 1319 C CA . VAL A 1 171 ? -2.975 -17.823 -0.818 1.00 32.59 171 VAL A CA 1
ATOM 1320 C C . VAL A 1 171 ? -2.983 -18.279 0.644 1.00 32.59 171 VAL A C 1
ATOM 1322 O O . VAL A 1 171 ? -3.932 -18.020 1.379 1.00 32.59 171 VAL A O 1
ATOM 1325 N N . LEU A 1 172 ? -1.931 -18.973 1.079 1.00 25.34 172 LEU A N 1
ATOM 1326 C CA . LEU A 1 172 ? -1.585 -19.024 2.494 1.00 25.34 172 LEU A CA 1
ATOM 1327 C C . LEU A 1 172 ? -0.838 -17.726 2.799 1.00 25.34 172 LEU A C 1
ATOM 1329 O O . LEU A 1 172 ? 0.357 -17.610 2.535 1.00 25.34 172 LEU A O 1
ATOM 1333 N N . VAL A 1 173 ? -1.550 -16.729 3.325 1.00 32.16 173 VAL A N 1
ATOM 1334 C CA . VAL A 1 173 ? -0.907 -15.552 3.914 1.00 32.16 173 VAL A CA 1
ATOM 1335 C C . VAL A 1 173 ? -0.198 -16.020 5.190 1.00 32.16 173 VAL A C 1
ATOM 1337 O O . VAL A 1 173 ? -0.778 -15.995 6.272 1.00 32.16 173 VAL A O 1
ATOM 1340 N N . MET A 1 174 ? 1.057 -16.468 5.094 1.00 24.19 174 MET A N 1
ATOM 1341 C CA . MET A 1 174 ? 1.952 -16.434 6.252 1.00 24.19 174 MET A CA 1
ATOM 1342 C C . MET A 1 174 ? 2.345 -14.973 6.466 1.00 24.19 174 MET A C 1
ATOM 1344 O O . MET A 1 174 ? 3.399 -14.525 6.024 1.00 24.19 174 MET A O 1
ATOM 1348 N N . ALA A 1 175 ? 1.469 -14.205 7.113 1.00 35.06 175 ALA A N 1
ATOM 1349 C CA . ALA A 1 175 ? 1.845 -12.914 7.663 1.00 35.06 175 ALA A CA 1
ATOM 1350 C C . ALA A 1 175 ? 2.814 -13.184 8.820 1.00 35.06 175 ALA A C 1
ATOM 1352 O O . ALA A 1 175 ? 2.397 -13.390 9.958 1.00 35.06 175 ALA A O 1
ATOM 1353 N N . ILE A 1 176 ? 4.121 -13.194 8.549 1.00 33.19 176 ILE A N 1
ATOM 1354 C CA . ILE A 1 176 ? 5.134 -13.030 9.599 1.00 33.19 176 ILE A CA 1
ATOM 1355 C C . ILE A 1 176 ? 5.147 -11.541 9.978 1.00 33.19 176 ILE A C 1
ATOM 1357 O O . ILE A 1 176 ? 6.123 -10.829 9.795 1.00 33.19 176 ILE A O 1
ATOM 1361 N N . GLN A 1 177 ? 4.023 -11.047 10.488 1.00 39.16 177 GLN A N 1
ATOM 1362 C CA . GLN A 1 177 ? 3.930 -9.771 11.191 1.00 39.16 177 GLN A CA 1
ATOM 1363 C C . GLN A 1 177 ? 3.679 -10.090 12.660 1.00 39.16 177 GLN A C 1
ATOM 1365 O O . GLN A 1 177 ? 2.610 -9.854 13.209 1.00 39.16 177 GLN A O 1
ATOM 1370 N N . ASN A 1 178 ? 4.685 -10.718 13.276 1.00 36.28 178 ASN A N 1
ATOM 1371 C CA . ASN A 1 178 ? 4.907 -10.657 14.716 1.00 36.28 178 ASN A CA 1
ATOM 1372 C C . ASN A 1 178 ? 6.324 -11.146 15.053 1.00 36.28 178 ASN A C 1
ATOM 1374 O O . ASN A 1 178 ? 6.532 -12.273 15.496 1.00 36.28 178 ASN A O 1
ATOM 1378 N N . TRP A 1 179 ? 7.318 -10.277 14.859 1.00 31.67 179 TRP A N 1
ATOM 1379 C CA . TRP A 1 179 ? 8.681 -10.491 15.363 1.00 31.67 179 TRP A CA 1
ATOM 1380 C C . TRP A 1 179 ? 9.054 -9.493 16.470 1.00 31.67 179 TRP A C 1
ATOM 1382 O O . TRP A 1 179 ? 10.177 -9.016 16.546 1.00 31.67 179 TRP A O 1
ATOM 1392 N N . ILE A 1 180 ? 8.093 -9.174 17.349 1.00 37.09 180 ILE A N 1
ATOM 1393 C CA . ILE A 1 180 ? 8.363 -8.512 18.643 1.00 37.09 180 ILE A CA 1
ATOM 1394 C C . ILE A 1 180 ? 7.820 -9.332 19.833 1.00 37.09 180 ILE A C 1
ATOM 1396 O O . ILE A 1 180 ? 8.375 -9.263 20.925 1.00 37.09 180 ILE A O 1
ATOM 1400 N N . ALA A 1 181 ? 6.832 -10.214 19.646 1.00 34.81 181 ALA A N 1
ATOM 1401 C CA . ALA A 1 181 ? 6.256 -10.980 20.760 1.00 34.81 181 ALA A CA 1
ATOM 1402 C C . ALA A 1 181 ? 7.083 -12.204 21.221 1.00 34.81 181 ALA A C 1
ATOM 1404 O O . ALA A 1 181 ? 6.857 -12.706 22.318 1.00 34.81 181 ALA A O 1
ATOM 1405 N N . LEU A 1 182 ? 8.051 -12.692 20.434 1.00 32.12 182 LEU A N 1
ATOM 1406 C CA . LEU A 1 182 ? 8.784 -13.929 20.764 1.00 32.12 182 LEU A CA 1
ATOM 1407 C C . LEU A 1 182 ? 10.023 -13.736 21.657 1.00 32.12 182 LEU A C 1
ATOM 1409 O O . LEU A 1 182 ? 10.487 -14.712 22.237 1.00 32.12 182 LEU A O 1
ATOM 1413 N N . ASN A 1 183 ? 10.513 -12.504 21.852 1.00 33.09 183 ASN A N 1
ATOM 1414 C CA . ASN A 1 183 ? 11.678 -12.243 22.716 1.00 33.09 183 ASN A CA 1
ATOM 1415 C C . ASN A 1 183 ? 11.339 -11.707 24.118 1.00 33.09 183 ASN A C 1
ATOM 1417 O O . ASN A 1 183 ? 12.230 -11.636 24.958 1.00 33.09 183 ASN A O 1
ATOM 1421 N N . MET A 1 184 ? 10.078 -11.376 24.421 1.00 34.81 184 MET A N 1
ATOM 1422 C CA . MET A 1 184 ? 9.696 -10.889 25.762 1.00 34.81 184 MET A CA 1
ATOM 1423 C C . MET A 1 184 ? 9.295 -11.998 26.750 1.00 34.81 184 MET A C 1
ATOM 1425 O O . MET A 1 184 ? 9.117 -11.725 27.932 1.00 34.81 184 MET A O 1
ATOM 1429 N N . LEU A 1 185 ? 9.202 -13.257 26.308 1.00 37.75 185 LEU A N 1
ATOM 1430 C CA . LEU A 1 185 ? 8.880 -14.401 27.178 1.00 37.75 185 LEU A CA 1
ATOM 1431 C C . LEU A 1 185 ? 10.102 -15.024 27.884 1.00 37.75 185 LEU A C 1
ATOM 1433 O O . LEU A 1 185 ? 9.921 -15.905 28.715 1.00 37.75 185 LEU A O 1
ATOM 1437 N N . TRP A 1 186 ? 11.325 -14.552 27.610 1.00 35.62 186 TRP A N 1
ATOM 1438 C CA . TRP A 1 186 ? 12.559 -15.071 28.228 1.00 35.62 186 TRP A CA 1
ATOM 1439 C C . TRP A 1 186 ? 13.168 -14.170 29.315 1.00 35.62 186 TRP A C 1
ATOM 1441 O O . TRP A 1 186 ? 14.156 -14.555 29.932 1.00 35.62 186 TRP A O 1
ATOM 1451 N N . SER A 1 187 ? 12.593 -12.995 29.599 1.00 39.81 187 SER A N 1
ATOM 1452 C CA . SER A 1 187 ? 13.134 -12.052 30.597 1.00 39.81 187 SER A CA 1
ATOM 1453 C C . SER A 1 187 ? 12.338 -11.977 31.908 1.00 39.81 187 SER A C 1
ATOM 1455 O O . SER A 1 187 ? 12.527 -11.036 32.671 1.00 39.81 187 SER A O 1
ATOM 1457 N N . TRP A 1 188 ? 11.434 -12.928 32.176 1.00 36.78 188 TRP A N 1
ATOM 1458 C CA . TRP A 1 188 ? 10.585 -12.949 33.386 1.00 36.78 188 TRP A CA 1
ATOM 1459 C C . TRP A 1 188 ? 10.692 -14.250 34.203 1.00 36.78 188 TRP A C 1
ATOM 1461 O O . TRP A 1 188 ? 9.780 -14.610 34.943 1.00 36.78 188 TRP A O 1
ATOM 1471 N N . THR A 1 189 ? 11.818 -14.958 34.075 1.00 54.03 189 THR A N 1
ATOM 1472 C CA . THR A 1 189 ? 12.202 -16.096 34.935 1.00 54.03 189 THR A CA 1
ATOM 1473 C C . THR A 1 189 ? 13.705 -16.085 35.244 1.00 54.03 189 THR A C 1
ATOM 1475 O O . THR A 1 189 ? 14.361 -17.124 35.171 1.00 54.03 189 THR A O 1
ATOM 1478 N N . GLY A 1 190 ? 14.261 -14.905 35.530 1.00 45.31 190 GLY A N 1
ATOM 1479 C CA . GLY A 1 190 ? 15.644 -14.721 35.980 1.00 45.31 190 GLY A CA 1
ATOM 1480 C C . GLY A 1 190 ? 15.687 -13.907 37.257 1.00 45.31 190 GLY A C 1
ATOM 1481 O O . GLY A 1 190 ? 15.003 -12.860 37.274 1.00 45.31 190 GLY A O 1
#

pLDDT: mean 76.12, std 23.77, range [24.19, 98.12]

=== Feature glossary ===
The record interleaves many kinds of information about one protein. Here is each kind framed as the question it answers.

Q: What does the local fold look like, residue by residue?
A: A 3Di character summarizes, for each residue, the relative orientation of the Cα frame of its nearest spatial neighbor. Because it encodes fold topology rather than chemistry, 3Di alignments detect remote structural similarity that sequence alignment misses.

Q: Which residues are in helices, strands, or loops?
A: Secondary structure is the local, repeating backbone conformation. DSSP classifies it into eight states by reading the hydrogen-bond network: three helix types (H, G, I), two β types (E, B), two non-regular types (T, S), and unstructured coil (-).

Q: How big and how compact is the whole molecule?
A: Three whole-structure scalars: the radius of gyration (RMS distance of Cα from centroid, in Å), the count of Cα–Cα contacts (pairs closer than 8 Å and separated by more than four residues in sequence — i.e. tertiary, not local, contacts), and the bounding-box dimensions. Together they distinguish compact globular folds from extended fibres or disordered chains.

Q: How confident is the AlphaFold model at each residue?
A: For AlphaFold models, the B-factor field carries pLDDT — the model's own estimate of local accuracy o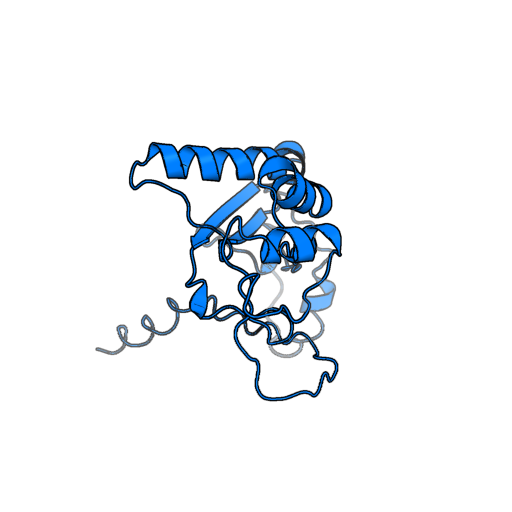n a 0–100 scale. Regions with pLDDT<50 should be treated as essentially unmodeled; they often correspond to intrinsically disordered segments.

Q: What family and function is it annotated with?
A: Functional annotations link the protein to curated databases. InterPro entries identify conserved domains and families by matching the sequence against member-database signatures (Pfam, PROSITE, CDD, …). Gene Ontology (GO) terms describe molecular function, biological process, and cellular component in a controlled vocabulary. CATH places the structure in a hierarchical fold classification (Class/Architecture/Topology/Homologous-superfamily). The organism is the source species.

Q: What known structures does this most resemble?
A: Nearest PDB neighbors are the top structural matches found by Foldseek when searching this structure against the entire Protein Data Bank. Each hit reports a TM-score (0 to 1; >0.5 almost always implies the same fold) and an E-value. These are *structural* homologs — they may share no detectable sequence similarity.

Q: Which residues are buried vs exposed?
A: Solvent-accessible surface area (SASA) is the area in Å² traced out by the centre of a 1.4 Å probe sphere (a water molecule) rolled over the protein's van der Waals surface (Shrake–Rupley / Lee–Richards construction). Buried residues have near-zero SASA; fully exposed residues can exceed 200 Å². The total SASA scales roughly with the number of surface residues.

Q: What are the backbone torsion angles?
A: φ (phi) and ψ (psi) are the two rotatable backbone dihedrals per residue: φ is the C(i-1)–N–Cα–C torsion, ψ is the N–Cα–C–N(i+1) torsion, both in degrees on (−180°, 180°]. α-helical residues cluster near (−60°, −45°); β-strand residues near (−120°, +130°). A Ramachandran plot is simply a scatter of (φ, ψ) for every residue.

Q: Are the domains correctly placed relative to each other?
A: Predicted aligned error is AlphaFold's pairwise confidence. Unlike pLDDT (per-residue), PAE is per-residue-pair and captures whether two parts of the structure are correctly placed relative to each other. Units are ångströms of expected positional error.

Q: What if only a Cα trace is available?
A: P-SEA three-state annotation labels each residue as helix, strand, or coil based purely on the geometry of the Cα trace. It serves as a fallback when the full backbone (and thus DSSP) is unavailable.

Q: What is the amino-acid chain?
A: This is the polypeptide sequence — one letter per residue, N-terminus first. Length ranges from a few dozen residues for small domains to over a thousand for large multi-domain proteins.

Q: What do the rendered images show?
A: The six renders are orthographic views along the three Cartesian axes in both directions. Representation (cartoon, sticks, or surface) and color scheme (sequence-rainbow or by-chain) vary across proteins so the training set covers all the common visualization conventions.

Q: What do the diagnostic plots show?
A: Plot images: a contact map (which residues are close in 3D, as an N×N binary image), a Ramachandran scatter (backbone torsion angles, revealing secondary-structure composition at a glance), and — for AlphaFold structures — a PAE heatmap (pairwise prediction confidence).

Q: How mobile is each atom in the crystal?
A: B-factor (Debye–Waller factor) reflects atomic displacement in the crystal lattice. It is an experimental observable (units Å²), not a prediction; low values mean the atom is pinned down, high values mean it moves or is heterogeneous across the crystal.

Q: Where is each backbone atom in 3D?
A: The mmCIF table is the protein's shape written out atom by atom. For each backbone N, Cα, C, and carbonyl O, it records an (x, y, z) coordinate triple in Å plus the residue type, chain letter, and residue number.